Protein AF-A0A932MMU1-F1 (afdb_monomer)

Mean predicted aligned error: 8.59 Å

Organism: Tectimicrobiota bacterium (NCBI:txid2528274)

Foldseek 3Di:
DDLPQDQLPDPVPPPPPPDDDPDDPDFLVNVVVVVLVVLVVVLVVLLVLLVVLVCVLVVLVVLLVVLQVVLVVCVVVPHDPVSSVVSNVSSVVSVVVCVVCVSNPCNVLSVVLSVLSVVLSVVLVVQLVVLPVPDDPPDPVSVVSSVVSVVVSVVSVVVSSVVSVVSCVVRVVPNPNPDD

Solvent-accessible surface area (backbone atoms only — not comparable to full-atom values): 10192 Å² total; per-residue (Å²): 136,84,84,78,78,61,77,70,73,64,72,78,65,70,82,70,88,75,70,98,63,94,65,74,82,76,51,72,68,59,56,49,50,52,53,49,50,52,49,51,54,50,29,52,49,31,45,52,50,21,51,51,17,48,49,57,44,45,64,36,50,52,56,22,52,50,30,45,52,50,28,58,55,39,60,76,73,69,50,59,68,67,59,37,51,52,27,49,50,52,21,50,50,29,50,51,53,45,71,75,51,67,61,34,71,53,21,66,56,29,46,48,48,28,51,53,46,51,51,50,49,56,52,49,54,54,51,52,52,49,47,63,72,76,38,61,89,89,37,70,67,42,55,51,51,52,52,51,54,50,52,52,51,52,53,53,50,47,56,54,49,51,57,50,50,53,55,38,46,76,69,71,52,68,70,69,74,81,85,123

Nearest PDB structures (foldseek):
  1i4d-assembly1_B  TM=3.888E-01  e=3.048E-01  Homo sapiens
  6ixf-assembly1_A  TM=5.288E-01  e=9.096E+00  Homo sapiens
  7sqc-assembly1_1J  TM=2.5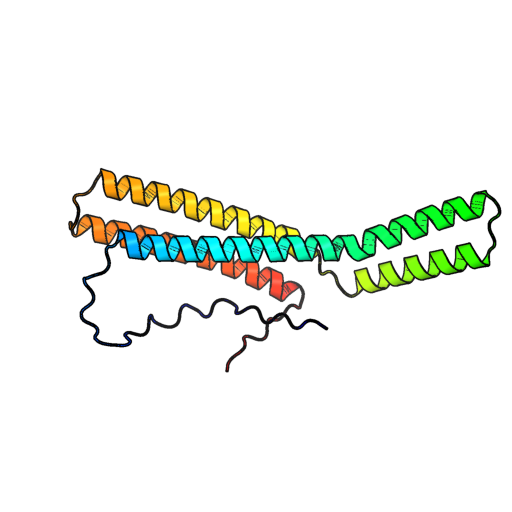40E-01  e=5.989E+00  Chlamydomonas reinhardtii

pLDDT: mean 82.46, std 16.67, range [35.56, 97.5]

Sequence (180 aa):
MFERRHPVLAPMGEFGGGGGGGGKPQSDEERIRKHLAHLSDWARRNNRDARWDFVRFWGFKLPAIASSAVSAASATVGASEQLVGVLALVAGICVAIDGLWPGGMLHNVHRRAVHDIRRLMSTAETEIDKISLQQREGSPERAAAFVEVLNKIDAERGRIGEYLANAEASLGITKESGGK

Structure (mmCIF, N/CA/C/O backbone):
data_AF-A0A932MMU1-F1
#
_entry.id   AF-A0A932MMU1-F1
#
loop_
_atom_site.group_PDB
_atom_site.id
_atom_site.type_symbol
_atom_site.label_atom_id
_atom_site.label_alt_id
_atom_site.label_comp_id
_atom_site.label_asym_id
_atom_site.label_entity_id
_atom_site.label_seq_id
_atom_site.pdbx_PDB_ins_code
_atom_site.Cartn_x
_atom_site.Cartn_y
_atom_site.Cartn_z
_atom_site.occupancy
_atom_site.B_iso_or_equiv
_atom_site.auth_seq_id
_atom_site.auth_comp_id
_atom_site.auth_asym_id
_atom_site.auth_atom_id
_atom_site.pdbx_PDB_model_num
ATOM 1 N N . MET A 1 1 ? 15.415 -15.700 -7.610 1.00 39.62 1 MET A N 1
ATOM 2 C CA . MET A 1 1 ? 13.991 -16.037 -7.410 1.00 39.62 1 MET A CA 1
ATOM 3 C C . MET A 1 1 ? 13.677 -15.795 -5.938 1.00 39.62 1 MET A C 1
ATOM 5 O O . MET A 1 1 ? 14.116 -16.567 -5.103 1.00 39.62 1 MET A O 1
ATOM 9 N N . PHE A 1 2 ? 13.093 -14.643 -5.596 1.00 39.19 2 PHE A N 1
ATOM 10 C CA . PHE A 1 2 ? 12.774 -14.293 -4.205 1.00 39.19 2 PHE A CA 1
ATOM 11 C C . PHE A 1 2 ? 11.297 -14.589 -3.964 1.00 39.19 2 PHE A C 1
ATOM 13 O O . PHE A 1 2 ? 10.437 -13.770 -4.285 1.00 39.19 2 PHE A O 1
ATOM 20 N N . GLU A 1 3 ? 11.016 -15.770 -3.430 1.00 38.16 3 GLU A N 1
ATOM 21 C CA . GLU A 1 3 ? 9.681 -16.189 -3.019 1.00 38.16 3 GLU A CA 1
ATOM 22 C C . GLU A 1 3 ? 9.310 -15.441 -1.730 1.00 38.16 3 GLU A C 1
ATOM 24 O O . GLU A 1 3 ? 9.563 -15.882 -0.609 1.00 38.16 3 GLU A O 1
ATOM 29 N N . ARG A 1 4 ? 8.794 -14.215 -1.878 1.00 47.28 4 ARG A N 1
ATOM 30 C CA . ARG A 1 4 ? 8.288 -13.445 -0.740 1.00 47.28 4 ARG A CA 1
ATOM 31 C C . ARG A 1 4 ? 6.949 -14.036 -0.313 1.00 47.28 4 ARG A C 1
ATOM 33 O O . ARG A 1 4 ? 5.899 -13.648 -0.817 1.00 47.28 4 ARG A O 1
ATOM 40 N N . ARG A 1 5 ? 6.996 -14.953 0.654 1.00 40.59 5 ARG A N 1
ATOM 41 C CA . ARG A 1 5 ? 5.830 -15.373 1.438 1.00 40.59 5 ARG A CA 1
ATOM 42 C C . ARG A 1 5 ? 5.356 -14.183 2.262 1.00 40.59 5 ARG A C 1
ATOM 44 O O . ARG A 1 5 ? 5.876 -13.903 3.339 1.00 40.59 5 ARG A O 1
ATOM 51 N N . HIS A 1 6 ? 4.401 -13.436 1.730 1.00 43.53 6 HIS A N 1
ATOM 52 C CA . HIS A 1 6 ? 3.624 -12.531 2.556 1.00 43.53 6 HIS A CA 1
ATOM 53 C C . HIS A 1 6 ? 2.497 -13.366 3.150 1.00 43.53 6 HIS A C 1
ATOM 55 O O . HIS A 1 6 ? 1.728 -13.931 2.370 1.00 43.53 6 HIS A O 1
ATOM 61 N N . PRO A 1 7 ? 2.353 -13.445 4.482 1.00 46.16 7 PRO A N 1
ATOM 62 C CA . PRO A 1 7 ? 1.091 -13.895 5.027 1.00 46.16 7 PRO A CA 1
ATOM 63 C C . PRO A 1 7 ? 0.047 -12.897 4.517 1.00 46.16 7 PRO A C 1
ATOM 65 O O . PRO A 1 7 ? 0.034 -11.733 4.928 1.00 46.16 7 PRO A O 1
ATOM 68 N N . VAL A 1 8 ? -0.800 -13.330 3.573 1.00 50.84 8 VAL A N 1
ATOM 69 C CA . VAL A 1 8 ? -2.182 -12.846 3.539 1.00 50.84 8 VAL A CA 1
ATOM 70 C C . VAL A 1 8 ? -2.602 -12.993 4.983 1.00 50.84 8 VAL A C 1
ATOM 72 O O . VAL A 1 8 ? -2.526 -14.109 5.493 1.00 50.84 8 VAL A O 1
ATOM 75 N N . LEU A 1 9 ? -2.804 -11.861 5.670 1.00 51.50 9 LEU A N 1
ATOM 76 C CA . LEU A 1 9 ? -3.090 -11.846 7.099 1.00 51.50 9 LEU A CA 1
ATOM 77 C C . LEU A 1 9 ? -4.134 -12.924 7.305 1.00 51.50 9 LEU A C 1
ATOM 79 O O . LEU A 1 9 ? -5.242 -12.765 6.791 1.00 51.50 9 LEU A O 1
ATOM 83 N N . ALA A 1 10 ? -3.731 -14.031 7.942 1.00 48.22 10 ALA A N 1
ATOM 84 C CA . ALA A 1 10 ? -4.656 -15.098 8.249 1.00 48.22 10 ALA A CA 1
ATOM 85 C C . ALA A 1 10 ? -5.875 -14.391 8.850 1.00 48.22 10 ALA A C 1
ATOM 87 O O . ALA A 1 10 ? -5.655 -13.466 9.655 1.00 48.22 10 ALA A O 1
ATOM 88 N N . PRO A 1 11 ? -7.108 -14.697 8.390 1.00 49.25 11 PRO A N 1
ATOM 89 C CA . PRO A 1 11 ? -8.305 -14.144 9.025 1.00 49.25 11 PRO A CA 1
ATOM 90 C C . PRO A 1 11 ? -8.049 -14.326 10.504 1.00 49.25 11 PRO A C 1
ATOM 92 O O . PRO A 1 11 ? -7.727 -15.461 10.837 1.00 49.25 11 PRO A O 1
ATOM 95 N N . MET A 1 12 ? -7.962 -13.231 11.286 1.00 48.16 12 MET A N 1
ATOM 96 C CA . MET A 1 12 ? -7.391 -13.270 12.639 1.00 48.16 12 MET A CA 1
ATOM 97 C C . MET A 1 12 ? -8.008 -14.472 13.324 1.00 48.16 12 MET A C 1
ATOM 99 O O . MET A 1 12 ? -9.187 -14.426 13.671 1.00 48.16 12 MET A O 1
ATOM 103 N N . GLY A 1 13 ? -7.240 -15.569 13.355 1.00 44.28 13 GLY A N 1
ATOM 104 C CA . GLY A 1 13 ? -7.744 -16.848 13.805 1.00 44.28 13 GLY A CA 1
ATOM 105 C C . GLY A 1 13 ? -8.176 -16.553 15.211 1.00 44.28 13 GLY A C 1
ATOM 106 O O . GLY A 1 13 ? -7.400 -15.891 15.913 1.00 44.28 13 GLY A O 1
ATOM 107 N N . GLU A 1 14 ? -9.437 -16.886 15.502 1.00 47.75 14 GLU A N 1
ATOM 108 C CA . GLU A 1 14 ? -10.116 -16.679 16.776 1.00 47.75 14 GLU A CA 1
ATOM 109 C C . GLU A 1 14 ? -9.094 -16.396 17.855 1.00 47.75 14 GLU A C 1
ATOM 111 O O . GLU A 1 14 ? -8.266 -17.270 18.110 1.00 47.75 14 GLU A O 1
ATOM 116 N N . PHE A 1 15 ? -9.095 -15.164 18.382 1.00 53.91 15 PHE A N 1
ATOM 117 C CA . PHE A 1 15 ? -8.243 -14.742 19.488 1.00 53.91 15 PHE A CA 1
ATOM 118 C C . PHE A 1 15 ? -8.223 -15.881 20.503 1.00 53.91 15 PHE A C 1
ATOM 120 O O . PHE A 1 15 ? -9.169 -16.052 21.271 1.00 53.91 15 PHE A O 1
ATOM 127 N N . GLY A 1 16 ? -7.191 -16.722 20.407 1.00 44.56 16 GLY A N 1
ATOM 128 C CA . GLY A 1 16 ? -7.156 -17.977 21.123 1.00 44.56 16 GLY A CA 1
ATOM 129 C C . GLY A 1 16 ? -7.164 -17.587 22.578 1.00 44.56 16 GLY A C 1
ATOM 130 O O . GLY A 1 16 ? -6.257 -16.874 23.013 1.00 44.56 16 GLY A O 1
ATOM 131 N N . GLY A 1 17 ? -8.216 -17.987 23.291 1.00 46.84 17 GLY A N 1
ATOM 132 C CA . GLY A 1 17 ? -8.376 -17.824 24.731 1.00 46.84 17 GLY A CA 1
ATOM 133 C C . GLY A 1 17 ? -7.332 -18.656 25.472 1.00 46.84 17 GLY A C 1
ATOM 134 O O . GLY A 1 17 ? -7.654 -19.598 26.186 1.00 46.84 17 GLY A O 1
ATOM 135 N N . GLY A 1 18 ? -6.060 -18.358 25.231 1.00 47.41 18 GLY A N 1
ATOM 136 C CA . GLY A 1 18 ? -4.906 -19.027 25.781 1.00 47.41 18 GLY A CA 1
ATOM 137 C C . GLY A 1 18 ? -4.530 -18.391 27.105 1.00 47.41 18 GLY A C 1
ATOM 138 O O . GLY A 1 18 ? -3.856 -17.367 27.134 1.00 47.41 18 GLY A O 1
ATOM 139 N N . GLY A 1 19 ? -4.930 -19.057 28.186 1.00 44.09 19 GLY A N 1
ATOM 140 C CA . GLY A 1 19 ? -4.183 -19.068 29.439 1.00 44.09 19 GLY A CA 1
ATOM 141 C C . GLY A 1 19 ? -4.478 -17.931 30.411 1.00 44.09 19 GLY A C 1
ATOM 142 O O . GLY A 1 19 ? -3.752 -16.948 30.459 1.00 44.09 19 GLY A O 1
ATOM 143 N N . GLY A 1 20 ? -5.513 -18.146 31.229 1.00 46.62 20 GLY A N 1
ATOM 144 C CA . GLY A 1 20 ? -5.582 -18.007 32.697 1.00 46.62 20 GLY A CA 1
ATOM 145 C C . GLY A 1 20 ? -4.447 -17.350 33.502 1.00 46.62 20 GLY A C 1
ATOM 146 O O . GLY A 1 20 ? -4.113 -17.849 34.571 1.00 46.62 20 GLY A O 1
ATOM 147 N N . GLY A 1 21 ? -3.859 -16.249 33.047 1.00 50.78 21 GLY A N 1
ATOM 148 C CA . GLY A 1 21 ? -3.076 -15.339 33.877 1.00 50.78 21 GLY A CA 1
ATOM 149 C C . GLY A 1 21 ? -3.990 -14.219 34.353 1.00 50.78 21 GLY A C 1
ATOM 150 O O . GLY A 1 21 ? -4.629 -13.581 33.522 1.00 50.78 21 GLY A O 1
ATOM 151 N N . GLY A 1 22 ? -4.068 -13.979 35.665 1.00 56.31 22 GLY A N 1
ATOM 152 C CA . GLY A 1 22 ? -4.848 -12.899 36.292 1.00 56.31 22 GLY A CA 1
ATOM 153 C C . GLY A 1 22 ? -4.344 -11.489 35.953 1.00 56.31 22 GLY A C 1
ATOM 154 O O . GLY A 1 22 ? -4.044 -10.699 36.845 1.00 56.31 22 GLY A O 1
ATOM 155 N N . GLY A 1 23 ? -4.206 -11.181 34.664 1.00 60.19 23 GLY A N 1
ATOM 156 C CA . GLY A 1 23 ? -3.973 -9.843 34.158 1.00 60.19 23 GLY A CA 1
ATOM 157 C C . GLY A 1 23 ? -5.218 -9.003 34.395 1.00 60.19 23 GLY A C 1
ATOM 158 O O . GLY A 1 23 ? -6.342 -9.456 34.176 1.00 60.19 23 GLY A O 1
ATOM 159 N N . LYS A 1 24 ? -5.016 -7.775 34.874 1.00 68.12 24 LYS A N 1
ATOM 160 C CA . LYS A 1 24 ? -6.094 -6.791 35.005 1.00 68.12 24 LYS A CA 1
ATOM 161 C C . LYS A 1 24 ? -6.837 -6.682 33.663 1.00 68.12 24 LYS A C 1
ATOM 163 O O . LYS A 1 24 ? -6.170 -6.750 32.628 1.00 68.12 24 LYS A O 1
ATOM 168 N N . PRO A 1 25 ? -8.175 -6.529 33.666 1.00 70.75 25 PRO A N 1
ATOM 169 C CA . PRO A 1 25 ? -8.936 -6.346 32.436 1.00 70.75 25 PRO A CA 1
ATOM 170 C C . PRO A 1 25 ? -8.295 -5.226 31.616 1.00 70.75 25 PRO A C 1
ATOM 172 O O . PRO A 1 25 ? -8.089 -4.119 32.116 1.00 70.75 25 PRO A O 1
ATOM 175 N N . GLN A 1 26 ? -7.901 -5.560 30.389 1.00 78.62 26 GLN A N 1
ATOM 176 C CA . GLN A 1 26 ? -7.264 -4.627 29.471 1.00 78.62 26 GLN A CA 1
ATOM 177 C C . GLN A 1 26 ? -8.266 -3.510 29.150 1.00 78.62 26 GLN A C 1
ATOM 179 O O . GLN A 1 26 ? -9.419 -3.812 28.837 1.00 78.62 26 GLN A O 1
ATOM 184 N N . SER A 1 27 ? -7.863 -2.240 29.253 1.00 85.31 27 SER A N 1
ATOM 185 C CA . SER 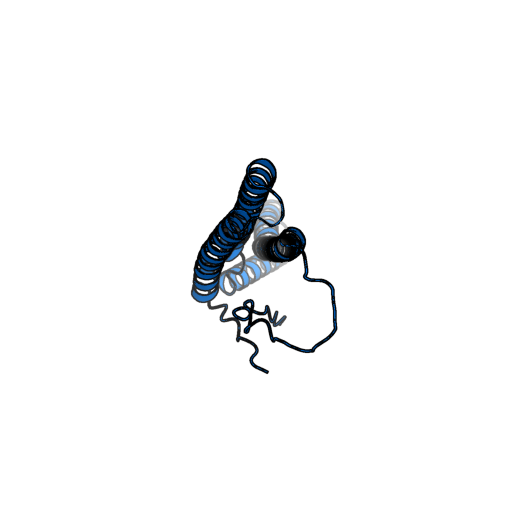A 1 27 ? -8.785 -1.130 28.988 1.00 85.31 27 SER A CA 1
ATOM 186 C C . SER A 1 27 ? -9.206 -1.110 27.515 1.00 85.31 27 SER A C 1
ATOM 188 O O . SER A 1 27 ? -8.445 -1.522 26.631 1.00 85.31 27 SER A O 1
ATOM 190 N N . ASP A 1 28 ? -10.414 -0.616 27.230 1.00 85.62 28 ASP A N 1
ATOM 191 C CA . ASP A 1 28 ? -10.928 -0.511 25.855 1.00 85.62 28 ASP A CA 1
ATOM 192 C C . ASP A 1 28 ? -9.976 0.290 24.955 1.00 85.62 28 ASP A C 1
ATOM 194 O O . ASP A 1 28 ? -9.705 -0.089 23.814 1.00 85.62 28 ASP A O 1
ATOM 198 N N . GLU A 1 29 ? -9.375 1.344 25.507 1.00 83.88 29 GLU A N 1
ATOM 199 C CA . GLU A 1 29 ? -8.372 2.154 24.820 1.00 83.88 29 GLU A CA 1
ATOM 200 C C . GLU A 1 29 ? -7.137 1.344 24.422 1.00 83.88 29 GLU A C 1
ATOM 202 O O . GLU A 1 29 ? -6.616 1.505 23.319 1.00 83.88 29 GLU A O 1
ATOM 207 N N . GLU A 1 30 ? -6.658 0.455 25.291 1.00 88.81 30 GLU A N 1
ATOM 208 C CA . GLU A 1 30 ? -5.477 -0.352 25.008 1.00 88.81 30 GLU A CA 1
ATOM 209 C C . GLU A 1 30 ? -5.757 -1.391 23.912 1.00 88.81 30 GLU A C 1
ATOM 211 O O . GLU A 1 30 ? -4.939 -1.572 23.001 1.00 88.81 30 GLU A O 1
ATOM 216 N N . ARG A 1 31 ? -6.949 -2.003 23.928 1.00 86.81 31 ARG A N 1
ATOM 217 C CA . ARG A 1 31 ? -7.397 -2.894 22.848 1.00 86.81 31 ARG A CA 1
ATOM 218 C C . ARG A 1 31 ? -7.400 -2.153 21.516 1.00 86.81 31 ARG A C 1
ATOM 220 O O . ARG A 1 31 ? -6.821 -2.633 20.543 1.00 86.81 31 ARG A O 1
ATOM 227 N N . ILE A 1 32 ? -7.970 -0.955 21.469 1.00 87.69 32 ILE A N 1
ATOM 228 C CA . ILE A 1 32 ? -8.053 -0.180 20.230 1.00 87.69 32 ILE A CA 1
ATOM 229 C C . ILE A 1 32 ? -6.677 0.296 19.758 1.00 87.69 32 ILE A C 1
ATOM 231 O O . ILE A 1 32 ? -6.361 0.174 18.573 1.00 87.69 32 ILE A O 1
ATOM 235 N N . ARG A 1 33 ? -5.805 0.745 20.669 1.00 90.19 33 ARG A N 1
ATOM 236 C CA . ARG A 1 33 ? -4.410 1.083 20.336 1.00 90.19 33 ARG A CA 1
ATOM 237 C C . ARG A 1 33 ? -3.688 -0.088 19.679 1.00 90.19 33 ARG A C 1
ATOM 239 O O . ARG A 1 33 ? -2.950 0.119 18.718 1.00 90.19 33 ARG A O 1
ATOM 246 N N . LYS A 1 34 ? -3.934 -1.322 20.131 1.00 91.12 34 LYS A N 1
ATOM 247 C CA . LYS A 1 34 ? -3.386 -2.529 19.495 1.00 91.12 34 LYS A CA 1
ATOM 248 C C . LYS A 1 34 ? -3.907 -2.714 18.063 1.00 91.12 34 LYS A C 1
ATOM 250 O O . LYS A 1 34 ? -3.118 -3.034 17.172 1.00 91.12 34 LYS A O 1
ATOM 255 N N . HIS A 1 35 ? -5.196 -2.473 17.814 1.00 89.06 35 HIS A N 1
ATOM 256 C CA . HIS A 1 35 ? -5.768 -2.514 16.460 1.00 89.06 35 HIS A CA 1
ATOM 257 C C . HIS A 1 35 ? -5.172 -1.427 15.548 1.00 89.06 35 HIS A C 1
ATOM 259 O O . HIS A 1 35 ? -4.763 -1.726 14.423 1.00 89.06 35 HIS A O 1
ATOM 265 N N . LEU A 1 36 ? -5.043 -0.192 16.041 1.00 91.00 36 LEU A N 1
ATOM 266 C CA . LEU A 1 36 ? -4.421 0.912 15.301 1.00 91.00 36 LEU A CA 1
ATOM 267 C C . LEU A 1 36 ? -2.939 0.645 15.003 1.00 91.00 36 LEU A C 1
ATOM 269 O O . LEU A 1 36 ? -2.479 0.891 13.887 1.00 91.00 36 LEU A O 1
ATOM 273 N N . ALA A 1 37 ? -2.196 0.076 15.957 1.00 93.31 37 ALA A N 1
ATOM 274 C CA . ALA A 1 37 ? -0.810 -0.337 15.746 1.00 93.31 37 ALA A CA 1
ATOM 275 C C . ALA A 1 37 ? -0.704 -1.382 14.626 1.00 93.31 37 ALA A C 1
ATOM 277 O O . ALA A 1 37 ? 0.126 -1.255 13.724 1.00 93.31 37 ALA A O 1
ATOM 278 N N . HIS A 1 38 ? -1.605 -2.367 14.618 1.00 91.38 38 HIS A N 1
ATOM 279 C CA . HIS A 1 38 ? -1.646 -3.376 13.567 1.00 91.38 38 HIS A CA 1
ATOM 280 C C . HIS A 1 38 ? -1.968 -2.781 12.180 1.00 91.38 38 HIS A C 1
ATOM 282 O O . HIS A 1 38 ? -1.348 -3.167 11.183 1.00 91.38 38 HIS A O 1
ATOM 288 N N . LEU A 1 39 ? -2.891 -1.814 12.095 1.00 90.88 39 LEU A N 1
ATOM 289 C CA . LEU A 1 39 ? -3.166 -1.071 10.857 1.00 90.88 39 LEU A CA 1
ATOM 290 C C . LEU A 1 39 ? -1.949 -0.263 10.392 1.00 90.88 39 LEU A C 1
ATOM 292 O O . LEU A 1 39 ? -1.616 -0.288 9.207 1.00 90.88 39 LEU A O 1
ATOM 296 N N . SER A 1 40 ? -1.247 0.395 11.315 1.00 93.25 40 SER A N 1
ATOM 297 C CA . SER A 1 40 ? -0.017 1.140 11.027 1.00 93.25 40 SER A CA 1
ATOM 298 C C . SER A 1 40 ? 1.058 0.236 10.423 1.00 93.25 40 SER A C 1
ATOM 300 O O . SER A 1 40 ? 1.652 0.560 9.389 1.00 93.25 40 SER A O 1
ATOM 302 N N . ASP A 1 41 ? 1.261 -0.948 11.001 1.00 94.81 41 ASP A N 1
ATOM 303 C CA . ASP A 1 41 ? 2.201 -1.934 10.471 1.00 94.81 41 ASP A CA 1
ATOM 304 C C . ASP A 1 41 ? 1.774 -2.454 9.099 1.00 94.81 41 ASP A C 1
ATOM 306 O O . ASP A 1 41 ? 2.609 -2.625 8.204 1.00 94.81 41 ASP A O 1
ATOM 310 N N . TRP A 1 42 ? 0.475 -2.659 8.884 1.00 91.19 42 TRP A 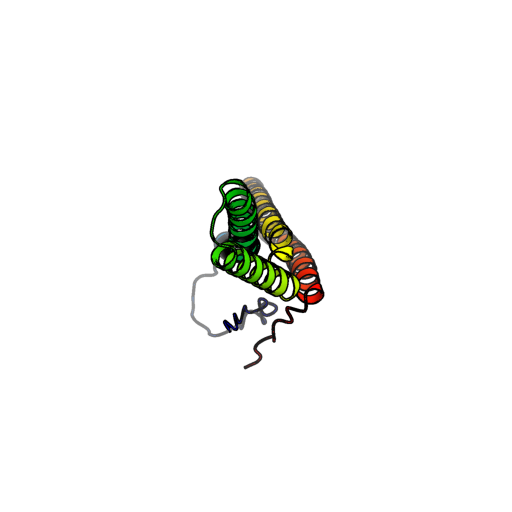N 1
ATOM 311 C CA . TRP A 1 42 ? -0.044 -3.039 7.575 1.00 91.19 42 TRP A CA 1
ATOM 312 C C . TRP A 1 42 ? 0.163 -1.942 6.523 1.00 91.19 42 TRP A C 1
ATOM 314 O O . TRP A 1 42 ? 0.615 -2.243 5.415 1.00 91.19 42 TRP A O 1
ATOM 324 N N . ALA A 1 43 ? -0.052 -0.671 6.868 1.00 91.94 43 ALA A N 1
ATOM 325 C CA . ALA A 1 43 ? 0.254 0.460 5.996 1.00 91.94 43 ALA A CA 1
ATOM 326 C C . ALA A 1 43 ? 1.755 0.549 5.684 1.00 91.94 43 ALA A C 1
ATOM 328 O O . ALA A 1 43 ? 2.141 0.745 4.532 1.00 91.94 43 ALA A O 1
ATOM 329 N N . ARG A 1 44 ? 2.630 0.365 6.683 1.00 94.19 44 ARG A N 1
ATOM 330 C CA . ARG A 1 44 ? 4.091 0.354 6.486 1.00 94.19 44 ARG A CA 1
ATOM 331 C C . ARG A 1 44 ? 4.524 -0.747 5.523 1.00 94.19 44 ARG A C 1
ATOM 333 O O . ARG A 1 44 ? 5.357 -0.489 4.653 1.00 94.19 44 ARG A O 1
ATOM 340 N N . ARG A 1 45 ? 3.946 -1.947 5.647 1.00 89.62 45 ARG A N 1
ATOM 341 C CA . ARG A 1 45 ? 4.200 -3.070 4.730 1.00 89.62 45 ARG A CA 1
ATOM 342 C C . ARG A 1 45 ? 3.771 -2.736 3.301 1.00 89.62 45 ARG A C 1
ATOM 344 O O . ARG A 1 45 ? 4.621 -2.779 2.421 1.00 89.62 45 ARG A O 1
ATOM 351 N N . ASN A 1 46 ? 2.532 -2.283 3.095 1.00 89.56 46 ASN A 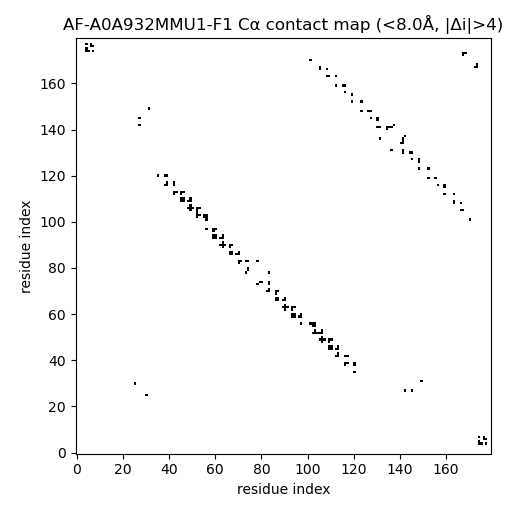N 1
ATOM 352 C CA . ASN A 1 46 ? 2.054 -1.881 1.764 1.00 89.56 46 ASN A CA 1
ATOM 353 C C . ASN A 1 46 ? 2.895 -0.748 1.158 1.00 89.56 46 ASN A C 1
ATOM 355 O O . ASN A 1 46 ? 3.186 -0.759 -0.030 1.00 89.56 46 ASN A O 1
ATOM 359 N N . ASN A 1 47 ? 3.349 0.218 1.961 1.00 92.75 47 ASN A N 1
ATOM 360 C CA . ASN A 1 47 ? 4.213 1.294 1.471 1.00 92.75 47 ASN A CA 1
ATOM 361 C C . ASN A 1 47 ? 5.591 0.777 1.033 1.00 92.75 47 ASN A C 1
ATOM 363 O O . ASN A 1 47 ? 6.161 1.250 0.050 1.00 92.75 47 ASN A O 1
ATOM 367 N N . ARG A 1 48 ? 6.143 -0.194 1.766 1.00 93.31 48 ARG A N 1
ATOM 368 C CA . ARG A 1 48 ? 7.385 -0.863 1.376 1.00 93.31 48 ARG A CA 1
ATOM 369 C 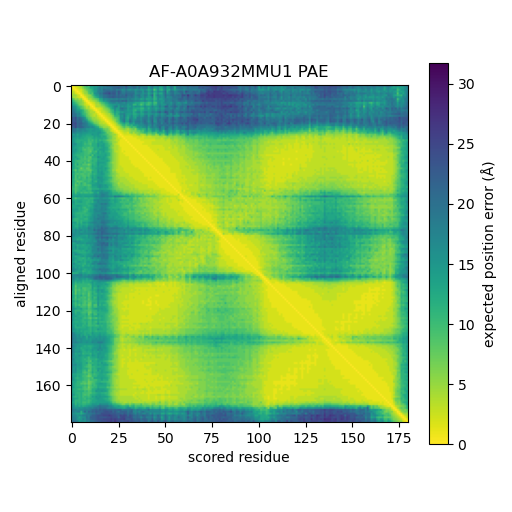C . ARG A 1 48 ? 7.196 -1.633 0.072 1.00 93.31 48 ARG A C 1
ATOM 371 O O . ARG A 1 48 ? 8.059 -1.535 -0.794 1.00 93.31 48 ARG A O 1
ATOM 378 N N . ASP A 1 49 ? 6.091 -2.351 -0.073 1.00 88.31 49 ASP A N 1
ATOM 379 C CA . ASP A 1 49 ? 5.789 -3.128 -1.278 1.00 88.31 49 ASP A CA 1
ATOM 380 C C . ASP A 1 49 ? 5.580 -2.195 -2.484 1.00 88.31 49 ASP A C 1
ATOM 382 O O . ASP A 1 49 ? 6.270 -2.346 -3.490 1.00 88.31 49 ASP A O 1
ATOM 386 N N . ALA A 1 50 ? 4.835 -1.095 -2.315 1.00 89.56 50 ALA A N 1
ATOM 387 C CA . ALA A 1 50 ? 4.703 -0.043 -3.324 1.00 89.56 50 ALA A CA 1
ATOM 388 C C . ALA A 1 50 ? 6.061 0.530 -3.769 1.00 89.56 50 ALA A C 1
ATOM 390 O O . ALA A 1 50 ? 6.280 0.766 -4.959 1.00 89.56 50 ALA A O 1
ATOM 391 N N . ARG A 1 51 ? 6.995 0.767 -2.835 1.00 91.25 51 ARG A N 1
ATOM 392 C CA . ARG A 1 51 ? 8.357 1.225 -3.164 1.00 91.25 51 ARG A CA 1
ATOM 393 C C . ARG A 1 51 ? 9.127 0.184 -3.969 1.00 91.25 51 ARG A C 1
ATOM 395 O O . ARG A 1 51 ? 9.800 0.548 -4.928 1.00 91.25 51 ARG A O 1
ATOM 402 N N . TRP A 1 52 ? 9.035 -1.089 -3.596 1.00 89.56 52 TRP A N 1
ATOM 403 C CA . TRP A 1 52 ? 9.689 -2.162 -4.342 1.00 89.56 52 TRP A CA 1
ATOM 404 C C . TRP A 1 52 ? 9.129 -2.310 -5.749 1.00 89.56 52 TRP A C 1
ATOM 406 O O . TRP A 1 52 ? 9.906 -2.504 -6.679 1.00 89.56 52 TRP A O 1
ATOM 416 N N . ASP A 1 53 ? 7.820 -2.172 -5.918 1.00 86.12 53 ASP A N 1
ATOM 417 C CA . ASP A 1 53 ? 7.182 -2.266 -7.228 1.00 86.12 53 ASP A CA 1
ATOM 418 C C . ASP A 1 53 ? 7.536 -1.068 -8.110 1.00 86.12 53 ASP A C 1
ATOM 420 O O . ASP A 1 53 ? 7.800 -1.237 -9.298 1.00 86.12 53 ASP A O 1
ATOM 424 N N . PHE A 1 54 ? 7.687 0.124 -7.522 1.00 87.94 54 PHE A N 1
ATOM 425 C CA . PHE A 1 54 ? 8.235 1.286 -8.224 1.00 87.94 54 PHE A CA 1
ATOM 426 C C . PHE A 1 54 ? 9.674 1.050 -8.696 1.00 87.94 54 PHE A C 1
ATOM 428 O O . PHE A 1 54 ? 10.006 1.316 -9.850 1.00 87.94 54 PHE A O 1
ATOM 435 N N . VAL A 1 55 ? 10.533 0.530 -7.814 1.00 88.75 55 VAL A N 1
ATOM 436 C CA . VAL A 1 55 ? 11.930 0.223 -8.156 1.00 88.75 55 VAL A CA 1
ATOM 437 C C . VAL A 1 55 ? 12.001 -0.848 -9.241 1.00 88.75 55 VAL A C 1
ATOM 439 O O . VAL A 1 55 ? 12.782 -0.707 -10.173 1.00 88.75 55 VAL A O 1
ATOM 442 N N . ARG A 1 56 ? 11.172 -1.893 -9.169 1.00 84.12 56 ARG A N 1
ATOM 443 C CA . ARG A 1 56 ? 11.100 -2.941 -10.199 1.00 84.12 56 ARG A CA 1
ATOM 444 C C . ARG A 1 56 ? 10.637 -2.392 -11.541 1.00 84.12 56 ARG A C 1
ATOM 446 O O . ARG A 1 56 ? 11.252 -2.701 -12.554 1.00 84.12 56 ARG A O 1
ATOM 453 N N . PHE A 1 57 ? 9.606 -1.549 -11.531 1.00 81.56 57 PHE A N 1
ATOM 454 C CA . PHE A 1 57 ? 9.086 -0.900 -12.731 1.00 81.56 57 PHE A CA 1
ATOM 455 C C . PHE A 1 57 ? 10.152 -0.060 -13.439 1.00 81.56 57 PHE A C 1
ATOM 457 O O . PHE A 1 57 ? 10.307 -0.133 -14.654 1.00 81.56 57 PHE A O 1
ATOM 464 N N . TRP A 1 58 ? 10.914 0.733 -12.684 1.00 86.75 58 TRP A N 1
ATOM 465 C CA . TRP A 1 58 ? 11.931 1.612 -13.265 1.00 86.75 58 TRP A CA 1
ATOM 466 C C . TRP A 1 58 ? 13.280 0.940 -13.503 1.00 86.75 58 TRP A C 1
ATOM 468 O O . TRP A 1 58 ? 14.029 1.389 -14.371 1.00 86.75 58 TRP A O 1
ATOM 478 N N . GLY A 1 59 ? 13.578 -0.140 -12.780 1.00 87.62 59 GLY A N 1
ATOM 479 C CA . GLY A 1 59 ? 14.860 -0.837 -12.829 1.00 87.62 59 GLY A CA 1
ATOM 480 C C . GLY A 1 59 ? 15.227 -1.344 -14.221 1.00 87.62 59 GLY A C 1
ATOM 481 O O . GLY A 1 59 ? 16.401 -1.316 -14.570 1.00 87.62 59 GLY A O 1
ATOM 482 N N . PHE A 1 60 ? 14.242 -1.732 -15.037 1.00 81.00 60 PHE A N 1
ATOM 483 C CA . PHE A 1 60 ? 14.472 -2.160 -16.423 1.00 81.00 60 PHE A CA 1
ATOM 484 C C . PHE A 1 60 ? 14.196 -1.062 -17.453 1.00 81.00 60 PHE A C 1
ATOM 486 O O . PHE A 1 60 ? 14.887 -0.986 -18.470 1.00 81.00 60 PHE A O 1
ATOM 493 N N . LYS A 1 61 ? 13.252 -0.156 -17.176 1.00 84.75 61 LYS A N 1
ATOM 494 C CA . LYS A 1 61 ? 12.901 0.930 -18.102 1.00 84.75 61 LYS A CA 1
ATOM 495 C C . LYS A 1 61 ? 14.005 1.975 -18.233 1.00 84.75 61 LYS A C 1
ATOM 497 O O . LYS A 1 61 ? 14.300 2.382 -19.351 1.00 84.75 61 LYS A O 1
ATOM 502 N N . LEU A 1 62 ? 14.636 2.397 -17.131 1.00 90.69 62 LEU A N 1
ATOM 503 C CA . LEU A 1 62 ? 15.691 3.418 -17.199 1.00 90.69 62 LEU A CA 1
ATOM 504 C C . LEU A 1 62 ? 16.909 2.939 -18.003 1.00 90.69 62 LEU A C 1
ATOM 506 O O . LEU A 1 62 ? 17.312 3.669 -18.909 1.00 90.69 62 LEU A O 1
ATOM 510 N N . PRO A 1 63 ? 17.465 1.730 -17.772 1.00 84.81 63 PRO A N 1
ATOM 511 C CA . PRO A 1 63 ? 18.551 1.222 -18.606 1.00 84.81 63 PRO A CA 1
ATOM 512 C C . PRO A 1 63 ? 18.145 1.020 -20.066 1.00 84.81 63 PRO A C 1
ATOM 514 O O . PRO A 1 63 ? 18.944 1.326 -20.947 1.00 84.81 63 PRO A O 1
ATOM 517 N N . ALA A 1 64 ? 16.919 0.563 -20.349 1.00 86.69 64 ALA A N 1
ATOM 518 C CA . ALA A 1 64 ? 16.432 0.409 -21.722 1.00 86.69 64 ALA A CA 1
ATOM 519 C C . ALA A 1 64 ? 16.359 1.754 -22.464 1.00 86.69 64 ALA A C 1
ATOM 521 O O . ALA A 1 64 ? 16.845 1.874 -23.587 1.00 86.69 64 ALA A O 1
ATOM 522 N N . ILE A 1 65 ? 15.802 2.787 -21.823 1.00 88.00 65 ILE A N 1
ATOM 523 C CA . ILE A 1 65 ? 15.712 4.139 -22.394 1.00 88.00 65 ILE A CA 1
ATOM 524 C C . ILE A 1 65 ? 17.112 4.732 -22.568 1.00 88.00 65 ILE A C 1
ATOM 526 O O . ILE A 1 65 ? 17.425 5.264 -23.631 1.00 88.00 65 ILE A O 1
ATOM 530 N N . ALA A 1 66 ? 17.970 4.607 -21.552 1.00 90.69 66 ALA A N 1
ATOM 531 C CA . ALA A 1 66 ? 19.330 5.128 -21.595 1.00 90.69 66 ALA A CA 1
ATOM 532 C C . ALA A 1 66 ? 20.162 4.450 -22.693 1.00 90.69 66 ALA A C 1
ATOM 534 O O . ALA A 1 66 ? 20.769 5.141 -23.504 1.00 90.69 66 ALA A O 1
ATOM 535 N N . SER A 1 67 ? 20.152 3.117 -22.772 1.00 86.12 67 SER A N 1
ATOM 536 C CA . SER A 1 67 ? 20.873 2.371 -23.816 1.00 86.12 67 SER A CA 1
ATOM 537 C C . SER A 1 67 ? 20.351 2.691 -25.215 1.00 86.12 67 SER A C 1
ATOM 539 O O . SER A 1 67 ? 21.157 2.896 -26.117 1.00 86.12 67 SER A O 1
ATOM 541 N N . SER A 1 68 ? 19.035 2.837 -25.387 1.00 83.88 68 SER A N 1
ATOM 542 C CA . SER A 1 68 ? 18.440 3.241 -26.669 1.00 83.88 68 SER A CA 1
ATOM 543 C C . SER A 1 68 ? 18.876 4.650 -27.083 1.00 83.88 68 SER A C 1
ATOM 545 O O . SER A 1 68 ? 19.290 4.861 -28.222 1.00 83.88 68 SER A O 1
ATOM 547 N N . ALA A 1 69 ? 18.839 5.612 -26.156 1.00 88.88 69 ALA A N 1
ATOM 548 C CA . ALA A 1 69 ? 19.256 6.988 -26.414 1.00 88.88 69 ALA A CA 1
ATOM 549 C C . ALA A 1 69 ? 20.759 7.087 -26.719 1.00 88.88 69 ALA A C 1
ATOM 551 O O . ALA A 1 69 ? 21.151 7.761 -27.671 1.00 88.88 69 ALA A O 1
ATOM 552 N N . VAL A 1 70 ? 21.596 6.378 -25.951 1.00 89.62 70 VAL A N 1
ATOM 553 C CA . VAL A 1 70 ? 23.047 6.319 -26.182 1.00 89.62 70 VAL A CA 1
ATOM 554 C C . VAL A 1 70 ? 23.343 5.653 -27.521 1.00 89.62 70 VAL A C 1
ATOM 556 O O . VAL A 1 70 ? 24.128 6.192 -28.287 1.00 89.62 70 VAL A O 1
ATOM 559 N N . SER A 1 71 ? 22.674 4.548 -27.856 1.00 85.31 71 SER A N 1
ATOM 560 C CA . SER A 1 71 ? 22.840 3.867 -29.145 1.00 85.31 71 SER A CA 1
ATOM 561 C C . SER A 1 71 ? 22.520 4.788 -30.324 1.00 85.31 71 SER A C 1
ATOM 563 O O . SER A 1 71 ? 23.282 4.844 -31.289 1.00 85.31 71 SER A O 1
ATOM 565 N N . ALA A 1 72 ? 21.419 5.540 -30.239 1.00 86.62 72 ALA A N 1
ATOM 566 C CA . ALA A 1 72 ? 21.032 6.499 -31.269 1.00 86.62 72 ALA A CA 1
ATOM 567 C C . ALA A 1 72 ? 22.052 7.643 -31.401 1.00 86.62 72 ALA A C 1
ATOM 569 O O . ALA A 1 72 ? 22.429 8.003 -32.513 1.00 86.62 72 ALA A O 1
ATOM 570 N N . ALA A 1 73 ? 22.543 8.179 -30.280 1.00 88.69 73 ALA A N 1
ATOM 571 C CA . ALA A 1 73 ? 23.563 9.227 -30.278 1.00 88.69 73 ALA A CA 1
ATOM 572 C C . ALA A 1 73 ? 24.928 8.726 -30.784 1.00 88.69 73 ALA A C 1
ATOM 574 O O . ALA A 1 73 ? 25.626 9.434 -31.500 1.00 88.69 73 ALA A O 1
ATOM 575 N N . SER A 1 74 ? 25.317 7.496 -30.450 1.00 86.88 74 SER A N 1
ATOM 576 C CA . SER A 1 74 ? 26.567 6.891 -30.913 1.00 86.88 74 SER A CA 1
ATOM 577 C C . SER A 1 74 ? 26.575 6.666 -32.428 1.00 86.88 74 SER A C 1
ATOM 579 O O . SER A 1 74 ? 27.613 6.844 -33.065 1.00 86.88 74 SER A O 1
ATOM 581 N N . ALA A 1 75 ? 25.422 6.346 -33.021 1.00 84.94 75 ALA A N 1
ATOM 582 C CA . ALA A 1 75 ? 25.298 6.178 -34.466 1.00 84.94 75 ALA A CA 1
ATOM 583 C C . ALA A 1 75 ? 25.550 7.484 -35.247 1.00 84.94 75 ALA A C 1
ATOM 585 O O . ALA A 1 75 ? 26.107 7.440 -36.341 1.00 84.94 75 ALA A O 1
ATOM 586 N N . THR A 1 76 ? 25.199 8.653 -34.695 1.00 89.44 76 THR A N 1
ATOM 587 C CA . THR A 1 76 ? 25.379 9.942 -35.393 1.00 89.44 76 THR A CA 1
ATOM 588 C C . THR A 1 76 ? 26.818 10.453 -35.372 1.00 89.44 76 THR A C 1
ATOM 590 O O . THR A 1 76 ? 27.199 11.225 -36.248 1.00 89.44 76 THR A O 1
ATOM 593 N N . VAL A 1 77 ? 27.633 10.009 -34.410 1.00 90.88 77 VAL A N 1
ATOM 594 C CA . VAL A 1 77 ? 29.044 10.415 -34.264 1.00 90.88 77 VAL A CA 1
ATOM 595 C C . VAL A 1 77 ? 30.032 9.413 -34.872 1.00 90.88 77 VAL A C 1
ATOM 597 O O . VAL A 1 77 ? 31.238 9.547 -34.677 1.00 90.88 77 VAL A O 1
ATOM 600 N N . GLY A 1 78 ? 29.541 8.407 -35.606 1.00 88.06 78 GLY A N 1
ATOM 601 C CA . GLY A 1 78 ? 30.380 7.402 -36.266 1.00 88.06 78 GLY A CA 1
ATOM 602 C C . GLY A 1 78 ? 31.024 6.397 -35.307 1.00 88.06 78 GLY A C 1
ATOM 603 O O . GLY A 1 78 ? 32.114 5.898 -35.584 1.00 88.06 78 GLY A O 1
ATOM 604 N N . ALA A 1 79 ? 30.387 6.111 -34.165 1.00 88.44 79 ALA A N 1
ATOM 605 C CA . ALA A 1 79 ? 30.847 5.047 -33.275 1.00 88.44 79 ALA A CA 1
ATOM 606 C C . ALA A 1 79 ? 30.819 3.678 -33.979 1.00 88.44 79 ALA A C 1
ATOM 608 O O . ALA A 1 79 ? 30.081 3.472 -34.943 1.00 88.44 79 ALA A O 1
ATOM 609 N N . SER A 1 80 ? 31.608 2.722 -33.479 1.00 89.12 80 SER A N 1
ATOM 610 C CA . SER A 1 80 ? 31.686 1.388 -34.077 1.00 89.12 80 SER A CA 1
ATOM 611 C C 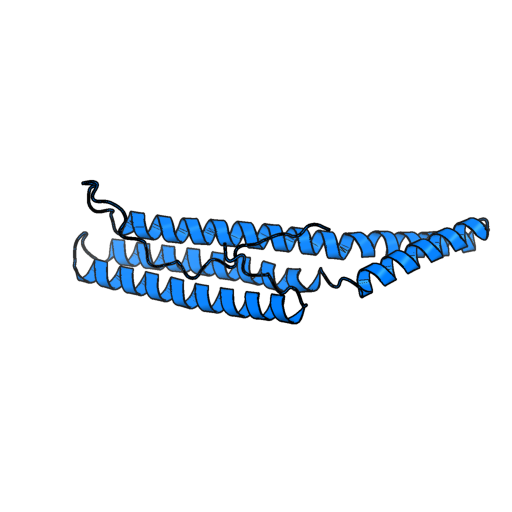. SER A 1 80 ? 30.321 0.690 -34.090 1.00 89.12 80 SER A C 1
ATOM 613 O O . SER A 1 80 ? 29.602 0.669 -33.088 1.00 89.12 80 SER A O 1
ATOM 615 N N . GLU A 1 81 ? 29.984 0.054 -35.215 1.00 89.62 81 GLU A N 1
ATOM 616 C CA . GLU A 1 81 ? 28.728 -0.697 -35.386 1.00 89.62 81 GLU A CA 1
ATOM 617 C C . GLU A 1 81 ? 28.544 -1.772 -34.302 1.00 89.62 81 GLU A C 1
ATOM 619 O O . GLU A 1 81 ? 27.430 -2.045 -33.858 1.00 89.62 81 GLU A O 1
ATOM 624 N N . GLN A 1 82 ? 29.656 -2.327 -33.810 1.00 91.31 82 GLN A N 1
ATOM 625 C CA . GLN A 1 82 ? 29.680 -3.281 -32.703 1.00 91.31 82 GLN A CA 1
ATOM 626 C C . GLN A 1 82 ? 29.115 -2.685 -31.403 1.00 91.31 82 GLN A C 1
ATOM 628 O O . GLN A 1 82 ? 28.333 -3.348 -30.724 1.00 91.31 82 GLN A O 1
ATOM 633 N N . LEU A 1 83 ? 29.468 -1.440 -31.057 1.00 85.00 83 LEU A N 1
ATOM 634 C CA . LEU A 1 83 ? 28.971 -0.779 -29.846 1.00 85.00 83 LEU A CA 1
ATOM 635 C C . LEU A 1 83 ? 27.462 -0.523 -29.937 1.00 85.00 83 LEU A C 1
ATOM 637 O O . LEU A 1 83 ? 26.727 -0.807 -28.991 1.00 85.00 83 LEU A O 1
ATOM 641 N N . VAL A 1 84 ? 27.001 -0.034 -31.091 1.00 86.12 84 VAL A N 1
ATOM 642 C CA . VAL A 1 84 ? 25.578 0.211 -31.372 1.00 86.12 84 VAL A CA 1
ATOM 643 C C . VAL A 1 84 ? 24.783 -1.097 -31.276 1.00 86.12 84 VAL A C 1
ATOM 645 O O . VAL A 1 84 ? 23.751 -1.146 -30.609 1.00 86.12 84 VAL A O 1
ATOM 648 N N . GLY A 1 85 ? 25.298 -2.187 -31.856 1.00 87.88 85 GLY A N 1
ATOM 649 C CA . GLY A 1 85 ? 24.669 -3.508 -31.788 1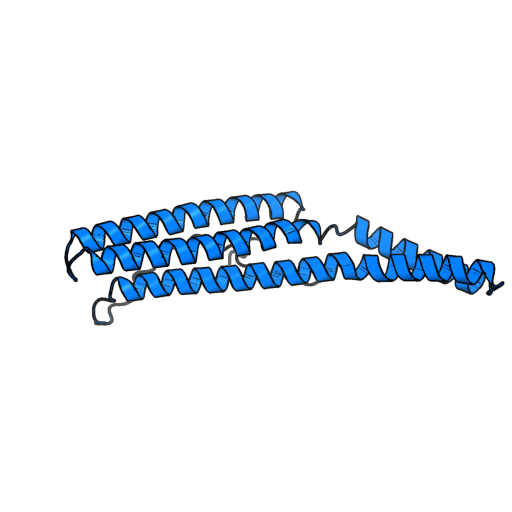.00 87.88 85 GLY A CA 1
ATOM 650 C C . GLY A 1 85 ? 24.537 -4.050 -30.361 1.00 87.88 85 GLY A C 1
ATOM 651 O O . GLY A 1 85 ? 23.474 -4.550 -29.989 1.00 87.88 85 GLY A O 1
ATOM 652 N N . VAL A 1 86 ? 25.577 -3.908 -29.530 1.00 90.56 86 VAL A N 1
ATOM 653 C CA . VAL A 1 86 ? 25.533 -4.339 -28.120 1.00 90.56 86 VAL A CA 1
ATOM 654 C C . VAL A 1 86 ? 24.505 -3.533 -27.327 1.00 90.56 86 VAL A C 1
ATOM 656 O O . VAL A 1 86 ? 23.719 -4.117 -26.580 1.00 90.56 86 VAL A O 1
ATOM 659 N N . LEU A 1 87 ? 24.461 -2.209 -27.500 1.00 85.38 87 LEU A N 1
ATOM 660 C CA . LEU A 1 87 ? 23.491 -1.360 -26.803 1.00 85.38 87 LEU A CA 1
ATOM 661 C C . LEU A 1 87 ? 22.048 -1.669 -27.220 1.00 85.38 87 LEU A C 1
ATOM 663 O O . LEU A 1 87 ? 21.175 -1.758 -26.356 1.00 85.38 87 LEU A O 1
ATOM 667 N N . ALA A 1 88 ? 21.807 -1.899 -28.513 1.00 84.25 88 ALA A N 1
ATOM 668 C CA . ALA A 1 88 ? 20.500 -2.304 -29.022 1.00 84.25 88 ALA A CA 1
ATOM 669 C C . ALA A 1 88 ? 20.058 -3.669 -28.463 1.00 84.25 88 ALA A C 1
ATOM 671 O O . ALA A 1 88 ? 18.902 -3.832 -28.069 1.00 84.25 88 ALA A O 1
ATOM 672 N N . LEU A 1 89 ? 20.979 -4.635 -28.363 1.00 89.19 89 LEU A N 1
ATOM 673 C CA . LEU A 1 89 ? 20.700 -5.944 -27.768 1.00 89.19 89 LEU A CA 1
ATOM 674 C C . LEU A 1 89 ? 20.341 -5.825 -26.280 1.00 89.19 89 LEU A C 1
ATOM 676 O O . LEU A 1 89 ? 19.358 -6.419 -25.838 1.00 89.19 89 LEU A O 1
ATOM 680 N N . VAL A 1 90 ? 21.102 -5.037 -25.513 1.00 86.44 90 VAL A N 1
ATOM 681 C CA . VAL A 1 90 ? 20.818 -4.785 -24.090 1.00 86.44 90 VAL A CA 1
ATOM 682 C C . VAL A 1 90 ? 19.446 -4.132 -23.919 1.00 86.44 90 VAL A C 1
ATOM 684 O O . VAL A 1 90 ? 18.655 -4.595 -23.096 1.00 86.44 90 VAL A O 1
ATOM 687 N N . ALA A 1 91 ? 19.126 -3.117 -24.728 1.00 86.06 91 ALA A N 1
ATOM 688 C CA . ALA A 1 91 ? 17.812 -2.480 -24.719 1.00 86.06 91 ALA A CA 1
ATOM 689 C C . ALA A 1 91 ? 16.690 -3.496 -24.992 1.00 86.06 91 ALA A C 1
ATOM 691 O O . ALA A 1 91 ? 15.710 -3.550 -24.246 1.00 86.06 91 ALA A O 1
ATOM 692 N N . GLY A 1 92 ? 16.863 -4.349 -26.007 1.00 87.44 92 GLY A N 1
ATOM 693 C CA . GLY A 1 92 ? 15.914 -5.407 -26.354 1.00 87.44 92 GLY A CA 1
ATOM 694 C C . GLY A 1 92 ? 15.694 -6.414 -25.223 1.00 87.44 92 GLY A C 1
ATOM 695 O O . GLY A 1 92 ? 14.549 -6.740 -24.912 1.00 87.44 92 GLY A O 1
ATOM 696 N N . ILE A 1 93 ? 16.763 -6.856 -24.551 1.00 87.00 93 ILE A N 1
ATOM 697 C CA . ILE A 1 93 ? 16.673 -7.759 -23.392 1.00 87.00 93 ILE A CA 1
ATOM 698 C C . ILE A 1 93 ? 15.906 -7.093 -22.244 1.00 87.00 93 ILE A C 1
ATOM 700 O O . ILE A 1 93 ? 15.022 -7.719 -21.658 1.00 87.00 93 ILE A O 1
ATOM 704 N N . CYS A 1 94 ? 16.197 -5.827 -21.930 1.00 86.50 94 CYS A N 1
ATOM 705 C CA . CYS A 1 94 ? 15.484 -5.102 -20.879 1.00 86.50 94 CYS A CA 1
ATOM 706 C C . CYS A 1 94 ? 13.983 -4.972 -21.183 1.00 86.50 94 CYS A C 1
ATOM 708 O O . CYS A 1 94 ? 13.170 -5.182 -20.286 1.00 86.50 94 CYS A O 1
ATOM 710 N N . VAL A 1 95 ? 13.612 -4.679 -22.435 1.00 85.31 95 VAL A N 1
ATOM 711 C CA . VAL A 1 95 ? 12.204 -4.603 -22.868 1.00 85.31 95 VAL A CA 1
ATOM 712 C C . VAL A 1 95 ? 11.525 -5.973 -22.814 1.00 85.31 95 VAL A C 1
ATOM 714 O O . VAL A 1 95 ? 10.389 -6.070 -22.357 1.00 85.31 95 VAL A O 1
ATOM 717 N N . ALA A 1 96 ? 12.214 -7.041 -23.228 1.00 86.50 96 ALA A N 1
ATOM 718 C CA . ALA A 1 96 ? 11.677 -8.397 -23.158 1.00 86.50 96 ALA A CA 1
ATOM 719 C C . ALA A 1 96 ? 11.401 -8.814 -21.705 1.00 86.50 96 ALA A C 1
ATOM 721 O O . ALA A 1 96 ? 10.300 -9.265 -21.395 1.00 86.50 96 ALA A O 1
ATOM 722 N N . ILE A 1 97 ? 12.362 -8.603 -20.798 1.00 83.06 97 ILE A N 1
ATOM 723 C CA . ILE A 1 97 ? 12.195 -8.901 -19.367 1.00 83.06 97 ILE A CA 1
ATOM 724 C C . ILE A 1 97 ? 11.048 -8.075 -18.761 1.00 83.06 97 ILE A C 1
ATOM 726 O O . ILE A 1 97 ? 10.253 -8.623 -17.999 1.00 83.06 97 ILE A O 1
ATOM 730 N N . ASP A 1 98 ? 10.923 -6.792 -19.120 1.00 81.56 98 ASP A N 1
ATOM 731 C CA . ASP A 1 98 ? 9.817 -5.929 -18.673 1.00 81.56 98 ASP A CA 1
ATOM 732 C C . ASP A 1 98 ? 8.450 -6.451 -19.153 1.00 81.56 98 ASP A C 1
ATOM 734 O O . ASP A 1 98 ? 7.496 -6.488 -18.378 1.00 81.56 98 ASP A O 1
ATOM 738 N N . GLY A 1 99 ? 8.366 -6.934 -20.397 1.00 81.50 99 GLY A N 1
ATOM 739 C CA . GLY A 1 99 ? 7.155 -7.561 -20.936 1.00 81.50 99 GLY A CA 1
ATOM 740 C C . GLY A 1 99 ? 6.790 -8.886 -20.255 1.00 81.50 99 GLY A C 1
ATOM 741 O O . GLY A 1 99 ? 5.609 -9.196 -20.109 1.00 81.50 99 GLY A O 1
ATOM 742 N N . LEU A 1 100 ? 7.789 -9.652 -19.806 1.00 81.44 100 LEU A N 1
ATOM 743 C CA . LEU A 1 100 ? 7.598 -10.918 -19.092 1.00 81.44 100 LEU A CA 1
ATOM 744 C C . LEU A 1 100 ? 7.185 -10.725 -17.624 1.00 81.44 100 LEU A C 1
ATOM 746 O O . LEU A 1 100 ? 6.470 -11.571 -17.087 1.00 81.44 100 LEU A O 1
ATOM 750 N N . TRP A 1 101 ? 7.600 -9.633 -16.973 1.00 78.88 101 TRP A N 1
ATOM 751 C CA . TRP A 1 101 ? 7.308 -9.353 -15.562 1.00 78.88 101 TRP A CA 1
ATOM 752 C C . TRP A 1 101 ? 6.709 -7.952 -15.360 1.00 78.88 101 TRP A C 1
ATOM 754 O O . TRP A 1 101 ? 7.434 -7.026 -14.984 1.00 78.88 101 TRP A O 1
ATOM 764 N N . PRO A 1 102 ? 5.374 -7.790 -15.464 1.00 69.56 102 PRO A N 1
ATOM 765 C CA . PRO A 1 102 ? 4.684 -6.507 -15.280 1.00 69.56 102 PRO A CA 1
ATOM 766 C C . PRO A 1 102 ? 4.603 -6.054 -13.803 1.00 69.56 102 PRO A C 1
ATOM 768 O O . PRO A 1 102 ? 3.617 -5.465 -13.357 1.00 69.56 102 PRO A O 1
ATOM 771 N N . GLY A 1 103 ? 5.650 -6.303 -13.010 1.00 68.69 103 GLY A N 1
ATOM 772 C CA . GLY A 1 103 ? 5.676 -6.143 -11.553 1.00 68.69 103 GLY A CA 1
ATOM 773 C C . GLY A 1 103 ? 5.438 -4.719 -11.037 1.00 68.69 103 GLY A C 1
ATOM 774 O O . GLY A 1 103 ? 5.241 -4.534 -9.843 1.00 68.69 103 GLY A O 1
ATOM 775 N N . GLY A 1 104 ? 5.419 -3.707 -11.907 1.00 77.62 104 GLY A N 1
ATOM 776 C CA . GLY A 1 104 ? 5.060 -2.337 -11.537 1.00 77.62 104 GLY A CA 1
ATOM 777 C C . GLY A 1 104 ? 3.562 -2.038 -11.486 1.00 77.62 104 GLY A C 1
ATOM 778 O O . GLY A 1 104 ? 3.178 -0.992 -10.962 1.00 77.62 104 GLY A O 1
ATOM 779 N N . MET A 1 105 ? 2.704 -2.919 -12.011 1.00 81.75 105 MET A N 1
ATOM 780 C CA . MET A 1 105 ? 1.262 -2.650 -12.114 1.00 81.75 105 MET A CA 1
ATOM 781 C C . MET A 1 105 ? 0.569 -2.521 -10.747 1.00 81.75 105 MET A C 1
ATOM 783 O O . MET A 1 105 ? -0.414 -1.790 -10.627 1.00 81.75 105 MET A O 1
ATOM 787 N N . LEU A 1 106 ? 1.113 -3.148 -9.696 1.00 89.50 106 LEU A N 1
ATOM 788 C CA . LEU A 1 106 ? 0.572 -3.063 -8.334 1.00 89.50 106 LEU A CA 1
ATOM 789 C C . LEU A 1 106 ? 0.950 -1.791 -7.579 1.00 89.50 106 LEU A C 1
ATOM 791 O O . LEU A 1 106 ? 0.296 -1.478 -6.583 1.00 89.50 106 LEU A O 1
ATOM 795 N N . HIS A 1 107 ? 1.923 -1.011 -8.063 1.00 90.12 107 HIS A N 1
ATOM 796 C CA . HIS A 1 107 ? 2.400 0.178 -7.354 1.00 90.12 107 HIS A CA 1
ATOM 797 C C . HIS A 1 107 ? 1.250 1.118 -6.964 1.00 90.12 107 HIS A C 1
ATOM 799 O O . HIS A 1 107 ? 1.142 1.545 -5.813 1.00 90.12 107 HIS A O 1
ATOM 805 N N . ASN A 1 108 ? 0.361 1.416 -7.916 1.00 91.31 108 ASN A N 1
ATOM 806 C CA . ASN A 1 108 ? -0.775 2.307 -7.683 1.00 91.31 108 ASN A CA 1
ATOM 807 C C . ASN A 1 108 ? -1.787 1.709 -6.697 1.00 91.31 108 ASN A C 1
ATOM 809 O O . ASN A 1 108 ? -2.370 2.451 -5.906 1.00 91.31 108 ASN A O 1
ATOM 813 N N . VAL A 1 109 ? -1.969 0.386 -6.711 1.00 93.50 109 VAL A N 1
ATOM 814 C CA . VAL A 1 109 ? -2.907 -0.316 -5.827 1.00 93.50 109 VAL A CA 1
ATOM 815 C C . VAL A 1 109 ? -2.388 -0.319 -4.390 1.00 93.50 109 VAL A C 1
ATOM 817 O O . VAL A 1 109 ? -3.107 0.108 -3.488 1.00 93.50 109 VAL A O 1
ATOM 820 N N . HIS A 1 110 ? -1.124 -0.695 -4.162 1.00 92.50 110 HIS A N 1
ATOM 821 C CA . HIS A 1 110 ? -0.523 -0.634 -2.824 1.00 92.50 110 HIS A CA 1
ATOM 822 C C . HIS A 1 110 ? -0.447 0.802 -2.308 1.00 92.50 110 HIS A C 1
ATOM 824 O O . HIS A 1 110 ? -0.744 1.049 -1.140 1.00 92.50 110 HIS A O 1
ATOM 830 N N . ARG A 1 111 ? -0.116 1.780 -3.165 1.00 93.56 111 ARG A N 1
ATOM 831 C CA . ARG A 1 111 ? -0.097 3.199 -2.775 1.00 93.56 111 ARG A CA 1
ATOM 832 C C . ARG A 1 111 ? -1.484 3.695 -2.367 1.00 93.56 111 ARG A C 1
ATOM 834 O O . ARG A 1 111 ? -1.602 4.413 -1.374 1.00 93.56 111 ARG A O 1
ATOM 841 N N . ARG A 1 112 ? -2.529 3.301 -3.101 1.00 95.50 112 ARG A N 1
ATOM 842 C CA . ARG A 1 112 ? -3.922 3.592 -2.743 1.00 95.50 112 ARG A CA 1
ATOM 843 C C . ARG A 1 112 ? -4.293 2.955 -1.404 1.00 95.50 112 ARG A C 1
ATOM 845 O O . ARG A 1 112 ? -4.826 3.653 -0.549 1.00 95.50 112 ARG A O 1
ATOM 852 N N . ALA A 1 113 ? -3.929 1.694 -1.177 1.00 94.69 113 ALA A N 1
ATOM 853 C CA . ALA A 1 113 ? -4.176 1.026 0.099 1.00 94.69 113 ALA A CA 1
ATOM 854 C C . ALA A 1 113 ? -3.505 1.731 1.280 1.00 94.69 113 ALA A C 1
ATOM 856 O O . ALA A 1 113 ? -4.135 1.922 2.314 1.00 94.69 113 ALA A O 1
ATOM 857 N N . VAL A 1 114 ? -2.263 2.204 1.131 1.00 95.88 114 VAL A N 1
ATOM 858 C CA . VAL A 1 114 ? -1.592 3.002 2.175 1.00 95.88 114 VAL A CA 1
ATOM 859 C C . VAL A 1 114 ? -2.396 4.252 2.528 1.00 95.88 114 VAL A C 1
ATOM 861 O O . VAL A 1 114 ? -2.532 4.580 3.707 1.00 95.88 114 VAL A O 1
ATOM 864 N N . HIS A 1 115 ? -2.912 4.957 1.521 1.00 97.31 115 HIS A N 1
ATOM 865 C CA . HIS A 1 115 ? -3.734 6.143 1.733 1.00 97.31 115 HIS A CA 1
ATOM 866 C C . HIS A 1 115 ? -5.047 5.797 2.450 1.00 97.31 115 HIS A C 1
ATOM 868 O O . HIS A 1 115 ? -5.378 6.430 3.452 1.00 97.31 115 HIS A O 1
ATOM 874 N N . ASP A 1 116 ? -5.752 4.764 1.988 1.00 97.31 116 ASP A N 1
ATOM 875 C CA . ASP A 1 116 ? -7.019 4.327 2.577 1.00 97.31 116 ASP A CA 1
ATOM 876 C C . ASP A 1 116 ? -6.840 3.862 4.032 1.00 97.31 116 ASP A C 1
ATOM 878 O O . ASP A 1 116 ? -7.618 4.259 4.897 1.00 97.31 116 ASP A O 1
ATOM 882 N N . ILE A 1 117 ? -5.773 3.114 4.341 1.00 96.00 117 ILE A N 1
ATOM 883 C CA . ILE A 1 117 ? -5.469 2.672 5.712 1.00 96.00 117 ILE A CA 1
ATOM 884 C C . ILE A 1 117 ? -5.175 3.870 6.623 1.00 96.00 117 ILE A C 1
ATOM 886 O O . ILE A 1 117 ? -5.672 3.926 7.744 1.00 96.00 117 ILE A O 1
ATOM 890 N N . ARG A 1 118 ? -4.397 4.856 6.158 1.00 96.19 118 ARG A N 1
ATOM 891 C CA . ARG A 1 118 ? -4.116 6.070 6.947 1.00 96.19 118 ARG A CA 1
ATOM 892 C C . ARG A 1 118 ? -5.376 6.885 7.209 1.00 96.19 118 ARG A C 1
ATOM 894 O O . ARG A 1 118 ? -5.563 7.379 8.317 1.00 96.19 118 ARG A O 1
ATOM 901 N N . ARG A 1 119 ? -6.245 7.003 6.203 1.00 97.50 119 ARG A N 1
ATOM 902 C CA . ARG A 1 119 ? -7.545 7.658 6.350 1.00 97.50 119 ARG A CA 1
ATOM 903 C C . ARG A 1 119 ? -8.420 6.922 7.366 1.00 97.50 119 ARG A C 1
ATOM 905 O O . ARG A 1 119 ? -9.037 7.577 8.203 1.00 97.50 119 ARG A O 1
ATOM 912 N N . LEU A 1 120 ? -8.441 5.589 7.317 1.00 96.19 120 LEU A N 1
ATOM 913 C CA . LEU A 1 120 ? -9.165 4.756 8.276 1.00 96.19 120 LEU A CA 1
ATOM 914 C C . LEU A 1 120 ? -8.656 4.976 9.706 1.00 96.19 120 LEU A C 1
ATOM 916 O O . LEU A 1 120 ? -9.465 5.223 10.593 1.00 96.19 120 LEU A O 1
ATOM 920 N N . MET A 1 121 ? -7.335 4.965 9.918 1.00 96.06 121 MET A N 1
ATOM 921 C CA . MET A 1 121 ? -6.728 5.236 11.229 1.00 96.06 121 MET A CA 1
ATOM 922 C C . MET A 1 121 ? -7.127 6.612 11.775 1.00 96.06 121 MET A C 1
ATOM 924 O O . MET A 1 121 ? -7.612 6.699 12.895 1.00 96.06 121 MET A O 1
ATOM 928 N N . SER A 1 122 ? -7.000 7.669 10.966 1.00 96.88 122 SER A N 1
ATOM 929 C CA . SER A 1 122 ? -7.353 9.034 11.386 1.00 96.88 122 SER A CA 1
ATOM 930 C C . SER A 1 122 ? -8.848 9.189 11.701 1.00 96.88 122 SER A C 1
ATOM 932 O O . SER A 1 122 ? -9.222 9.887 12.646 1.00 96.88 122 SER A O 1
ATOM 934 N N . THR A 1 123 ? -9.711 8.517 10.933 1.00 96.62 123 THR A N 1
ATOM 935 C CA . THR A 1 123 ? -11.162 8.515 11.181 1.00 96.62 123 THR A CA 1
ATOM 936 C C . THR A 1 123 ? -11.478 7.793 12.489 1.00 96.62 123 THR A C 1
ATOM 938 O O . THR A 1 123 ? -12.209 8.331 13.315 1.00 96.62 123 THR A O 1
ATOM 941 N N . ALA A 1 124 ? -10.875 6.621 12.708 1.00 95.12 124 ALA A N 1
ATOM 942 C CA . ALA A 1 124 ? -11.033 5.848 13.933 1.00 95.12 124 ALA A CA 1
ATOM 943 C C . ALA A 1 124 ? -10.579 6.634 15.170 1.00 95.12 124 ALA A C 1
ATOM 945 O O . ALA A 1 124 ? -11.342 6.735 16.124 1.00 95.12 124 ALA A O 1
ATOM 946 N N . GLU A 1 125 ? -9.385 7.236 15.138 1.00 95.81 125 GLU A N 1
ATOM 947 C CA . GLU A 1 125 ? -8.865 8.097 16.215 1.00 95.81 125 GLU A CA 1
ATOM 948 C C . GLU A 1 125 ? -9.857 9.216 16.561 1.00 95.81 125 GLU A C 1
ATOM 950 O O . GLU A 1 125 ? -10.214 9.398 17.720 1.00 95.81 125 GLU A O 1
ATOM 955 N N . THR A 1 126 ? -10.409 9.881 15.544 1.00 97.31 126 THR A N 1
ATOM 956 C CA . THR A 1 126 ? -11.404 10.945 15.743 1.00 97.31 126 THR A CA 1
ATOM 957 C C . THR A 1 126 ? -12.700 10.431 16.387 1.00 97.31 126 THR A C 1
ATOM 959 O O . THR A 1 126 ? -13.296 11.122 17.214 1.00 97.31 126 THR A O 1
ATOM 962 N N . GLU A 1 127 ? -13.190 9.249 16.002 1.00 95.88 127 GLU A N 1
ATOM 963 C CA . GLU A 1 127 ? -14.394 8.652 16.601 1.00 95.88 127 GLU A CA 1
ATOM 964 C C . GLU A 1 127 ? -14.154 8.214 18.052 1.00 95.88 127 GLU A C 1
ATOM 966 O O . GLU A 1 127 ? -14.991 8.470 18.917 1.00 95.88 127 GLU A O 1
ATOM 971 N N . ILE A 1 128 ? -12.989 7.632 18.336 1.00 94.31 128 ILE A N 1
ATOM 972 C CA . ILE A 1 128 ? -12.555 7.236 19.683 1.00 94.31 128 ILE A CA 1
ATOM 973 C C . ILE A 1 128 ? -12.477 8.446 20.612 1.00 94.31 128 ILE A C 1
ATOM 975 O O . ILE A 1 128 ? -12.981 8.391 21.738 1.00 94.31 128 ILE A O 1
ATOM 979 N N . ASP A 1 129 ? -11.885 9.542 20.139 1.00 94.94 129 ASP A N 1
ATOM 980 C CA . ASP A 1 129 ? -11.775 10.780 20.906 1.00 94.94 129 ASP A CA 1
ATOM 981 C C . ASP A 1 129 ? -13.166 11.339 21.228 1.00 94.94 129 ASP A C 1
ATOM 983 O O . ASP A 1 129 ? -13.448 11.692 22.373 1.00 94.94 129 ASP A O 1
ATOM 987 N N . LYS A 1 130 ? -14.087 11.338 20.255 1.00 96.44 130 LYS A N 1
ATOM 988 C CA . LYS A 1 130 ? -15.480 11.762 20.475 1.00 96.44 130 LYS A CA 1
ATOM 989 C C . LYS A 1 130 ? -16.190 10.908 21.522 1.00 96.44 130 LYS A C 1
ATOM 991 O O . LYS A 1 130 ? -16.820 11.467 22.416 1.00 96.44 130 LYS A O 1
ATOM 996 N N . ILE A 1 131 ? -16.072 9.582 21.439 1.00 94.81 131 ILE A N 1
ATOM 997 C CA . ILE A 1 131 ? -16.667 8.654 22.414 1.00 94.81 131 ILE A CA 1
ATOM 998 C C . ILE A 1 131 ? -16.113 8.931 23.815 1.00 94.81 131 ILE A C 1
ATOM 1000 O O . ILE A 1 131 ? -16.870 9.007 24.781 1.00 94.81 131 ILE A O 1
ATOM 1004 N N . SER A 1 132 ? -14.799 9.137 23.915 1.00 91.56 132 SER A N 1
ATOM 1005 C CA . SER A 1 132 ? -14.110 9.363 25.189 1.00 91.56 132 SER A CA 1
ATOM 1006 C C . SER A 1 132 ? -14.464 10.715 25.820 1.00 91.56 132 SER A C 1
ATOM 1008 O O . SER A 1 132 ? -14.466 10.831 27.041 1.00 91.56 132 SER A O 1
ATOM 1010 N N . LEU A 1 133 ? -14.812 11.721 25.009 1.00 94.31 133 LEU A N 1
ATOM 1011 C CA . LEU A 1 133 ? -15.293 13.026 25.478 1.00 94.31 133 LEU A CA 1
ATOM 1012 C C . LEU A 1 133 ? -16.780 13.026 25.859 1.00 94.31 133 LEU A C 1
ATOM 1014 O O . LEU A 1 133 ? -17.178 13.757 26.762 1.00 94.31 133 LEU A O 1
ATOM 1018 N N . GLN A 1 134 ? -17.614 12.255 25.156 1.00 95.06 134 GLN A N 1
ATOM 1019 C CA . GLN A 1 134 ? -19.069 12.281 25.340 1.00 95.06 134 GLN A CA 1
ATOM 1020 C C . GLN A 1 134 ? -19.567 11.319 26.418 1.00 95.06 134 GLN A C 1
ATOM 1022 O O . GLN A 1 134 ? -20.630 11.551 26.991 1.00 95.06 134 GLN A O 1
ATOM 1027 N N . GLN A 1 135 ? -18.840 10.232 26.684 1.00 92.31 135 GLN A N 1
ATOM 1028 C CA . GLN A 1 135 ? -19.347 9.129 27.493 1.00 92.31 135 GLN A CA 1
ATOM 1029 C C . GLN A 1 135 ? -18.437 8.833 28.683 1.00 92.31 135 GLN A C 1
ATOM 1031 O O . GLN A 1 135 ? -17.210 8.812 28.581 1.00 92.31 135 GLN A O 1
ATOM 1036 N N . ARG A 1 136 ? -19.056 8.581 29.841 1.00 89.12 136 ARG A N 1
ATOM 1037 C CA . ARG A 1 136 ? -18.334 8.288 31.082 1.00 89.12 136 ARG A CA 1
ATOM 1038 C C . ARG A 1 136 ? -17.555 6.979 30.955 1.00 89.12 136 ARG A C 1
ATOM 1040 O O . ARG A 1 136 ? -18.055 5.986 30.432 1.00 89.12 136 ARG A O 1
ATOM 1047 N N . GLU A 1 137 ? -16.340 6.967 31.490 1.00 89.31 137 GLU A N 1
ATOM 1048 C CA . GLU A 1 137 ? -15.536 5.753 31.597 1.00 89.31 137 GLU A CA 1
ATOM 1049 C C . GLU A 1 137 ? -16.284 4.631 32.331 1.00 89.31 137 GLU A C 1
ATOM 1051 O O . GLU A 1 137 ? -16.910 4.856 33.369 1.00 89.31 137 GLU A O 1
ATOM 1056 N N . GLY A 1 138 ? -16.251 3.432 31.743 1.00 86.44 138 GLY A N 1
ATOM 1057 C CA . GLY A 1 138 ? -16.947 2.250 32.246 1.00 86.44 138 GLY A CA 1
ATOM 1058 C C . GLY A 1 138 ? -18.450 2.191 31.954 1.00 86.44 138 GLY A C 1
ATOM 1059 O O . GLY A 1 138 ? -19.096 1.246 32.406 1.00 86.44 138 GLY A O 1
ATOM 1060 N N . SER A 1 139 ? -19.036 3.152 31.224 1.00 92.62 139 SER A N 1
ATOM 1061 C CA . SER A 1 139 ? -20.446 3.043 30.838 1.00 92.62 139 SER A CA 1
ATOM 1062 C C . SER A 1 139 ? -20.651 1.929 29.794 1.00 92.62 139 SER A C 1
ATOM 1064 O O . SER A 1 139 ? -19.813 1.748 28.904 1.00 92.62 139 SER A O 1
ATOM 1066 N N . PRO A 1 140 ? -21.767 1.177 29.854 1.00 90.88 140 PRO A N 1
ATOM 1067 C CA . PRO A 1 140 ? -22.075 0.160 28.846 1.00 90.88 140 PRO A CA 1
ATOM 1068 C C . PRO A 1 140 ? -22.285 0.777 27.456 1.00 90.88 140 PRO A C 1
ATOM 1070 O O . PRO A 1 140 ? -21.959 0.154 26.449 1.00 90.88 140 PRO A O 1
ATOM 1073 N N . GLU A 1 141 ? -22.767 2.022 27.399 1.00 94.31 141 GLU A N 1
ATOM 1074 C CA . GLU A 1 141 ? -22.882 2.803 26.163 1.00 94.31 141 GLU A CA 1
ATOM 1075 C C . GLU A 1 141 ? -21.508 3.050 25.520 1.00 94.31 141 GLU A C 1
ATOM 1077 O O . GLU A 1 141 ? -21.377 2.898 24.305 1.00 94.31 141 GLU A O 1
ATOM 1082 N N . ARG A 1 142 ? -20.469 3.321 26.331 1.00 91.81 142 ARG A N 1
ATOM 1083 C CA . ARG A 1 142 ? -19.083 3.523 25.865 1.00 91.81 142 ARG A CA 1
ATOM 1084 C C . ARG A 1 142 ? -18.514 2.261 25.263 1.00 91.81 142 ARG A C 1
ATOM 1086 O O . ARG A 1 142 ? -17.966 2.301 24.163 1.00 91.81 142 ARG A O 1
ATOM 1093 N N . ALA A 1 143 ? -18.711 1.136 25.941 1.00 90.62 143 ALA A N 1
ATOM 1094 C CA . ALA A 1 143 ? -18.308 -0.161 25.418 1.00 90.62 143 ALA A CA 1
ATOM 1095 C C . ALA A 1 143 ? -19.017 -0.480 24.087 1.00 90.62 143 ALA A C 1
ATOM 1097 O O . ALA A 1 143 ? -18.364 -0.889 23.127 1.00 90.62 143 ALA A O 1
ATOM 1098 N N . ALA A 1 144 ? -20.331 -0.245 23.995 1.00 93.19 144 ALA A N 1
ATOM 1099 C CA . ALA A 1 144 ? -21.098 -0.482 22.772 1.00 93.19 144 ALA A CA 1
ATOM 1100 C C . ALA A 1 144 ? -20.627 0.404 21.604 1.00 93.19 144 ALA A C 1
ATOM 1102 O O . ALA A 1 144 ? -20.413 -0.100 20.500 1.00 93.19 144 ALA A O 1
ATOM 1103 N N . ALA A 1 145 ? -20.391 1.695 21.855 1.00 94.31 145 ALA A N 1
ATOM 1104 C CA . ALA A 1 145 ? -19.879 2.622 20.850 1.00 94.31 145 ALA A CA 1
ATOM 1105 C C . ALA A 1 145 ? -18.480 2.213 20.356 1.00 94.31 145 ALA A C 1
ATOM 1107 O O . ALA A 1 145 ? -18.207 2.245 19.157 1.00 94.31 145 ALA A O 1
ATOM 1108 N N . PHE A 1 146 ? -17.596 1.753 21.247 1.00 92.38 146 PHE A N 1
ATOM 1109 C CA . PHE A 1 146 ? -16.284 1.245 20.844 1.00 92.38 146 PHE A CA 1
ATOM 1110 C C . PHE A 1 146 ? -16.361 -0.016 19.985 1.00 92.38 146 PHE A C 1
ATOM 1112 O O . PHE A 1 146 ? -15.618 -0.137 19.009 1.00 92.38 146 PHE A O 1
ATOM 1119 N N . VAL A 1 147 ? -17.262 -0.945 20.313 1.00 92.31 147 VAL A N 1
ATOM 1120 C CA . VAL A 1 147 ? -17.505 -2.135 19.486 1.00 92.31 147 VAL A CA 1
ATOM 1121 C C . VAL A 1 147 ? -17.985 -1.735 18.091 1.00 92.31 147 VAL A C 1
ATOM 1123 O O . VAL A 1 147 ? -17.535 -2.311 17.103 1.00 92.31 147 VAL A O 1
ATOM 1126 N N . GLU A 1 148 ? -18.836 -0.714 17.984 1.00 95.31 148 GLU A N 1
ATOM 1127 C CA . GLU A 1 148 ? -19.274 -0.190 16.689 1.00 95.31 148 GLU A CA 1
ATOM 1128 C C . GLU A 1 148 ? -18.097 0.341 15.852 1.00 95.31 148 GLU A C 1
ATOM 1130 O O . GLU A 1 148 ? -17.970 -0.010 14.676 1.00 95.31 148 GLU A O 1
ATOM 1135 N N . VAL A 1 149 ? -17.202 1.133 16.454 1.00 94.00 149 VAL A N 1
ATOM 1136 C CA . VAL A 1 149 ? -15.996 1.643 15.774 1.00 94.00 149 VAL A CA 1
ATOM 1137 C C . VAL A 1 149 ? -15.101 0.493 15.308 1.00 94.00 149 VAL A C 1
ATOM 1139 O O . VAL A 1 149 ? -14.630 0.499 14.170 1.00 94.00 149 VAL A O 1
ATOM 1142 N N . LEU A 1 150 ? -14.895 -0.528 16.144 1.00 92.88 150 LEU A N 1
ATOM 1143 C CA . LEU A 1 150 ? -14.110 -1.709 15.772 1.00 92.88 150 LEU A CA 1
ATOM 1144 C C . LEU A 1 150 ? -14.730 -2.461 14.589 1.00 92.88 150 LEU A C 1
ATOM 1146 O O . LEU A 1 150 ? -14.020 -2.786 13.639 1.00 92.88 150 LEU A O 1
ATOM 1150 N N . ASN A 1 151 ? -16.049 -2.655 14.589 1.00 94.12 151 ASN A N 1
ATOM 1151 C CA . ASN A 1 151 ? -16.750 -3.297 13.478 1.00 94.12 151 ASN A CA 1
ATOM 1152 C C . ASN A 1 151 ? -16.594 -2.505 12.169 1.00 94.12 151 ASN A C 1
ATOM 1154 O O . ASN A 1 151 ? -16.375 -3.101 11.113 1.00 94.12 151 ASN A O 1
ATOM 1158 N N . LYS A 1 152 ? -16.649 -1.165 12.223 1.00 95.38 152 LYS A N 1
ATOM 1159 C CA . LYS A 1 152 ? -16.388 -0.302 11.055 1.00 95.38 152 LYS A CA 1
ATOM 1160 C C . LYS A 1 152 ? -14.954 -0.452 10.549 1.00 95.38 152 LYS A C 1
ATOM 1162 O O . LYS A 1 152 ? -14.741 -0.562 9.341 1.00 95.38 152 LYS A O 1
ATOM 1167 N N . ILE A 1 153 ? -13.977 -0.484 11.458 1.00 93.50 153 ILE A N 1
ATOM 1168 C CA . ILE A 1 153 ? -12.566 -0.699 11.119 1.00 93.50 153 ILE A CA 1
ATOM 1169 C C . ILE A 1 153 ? -12.375 -2.044 10.420 1.00 93.50 153 ILE A C 1
ATOM 1171 O O . ILE A 1 153 ? -11.705 -2.100 9.388 1.00 93.50 153 ILE A O 1
ATOM 1175 N N . ASP A 1 154 ? -12.956 -3.115 10.957 1.00 93.50 154 ASP A N 1
ATOM 1176 C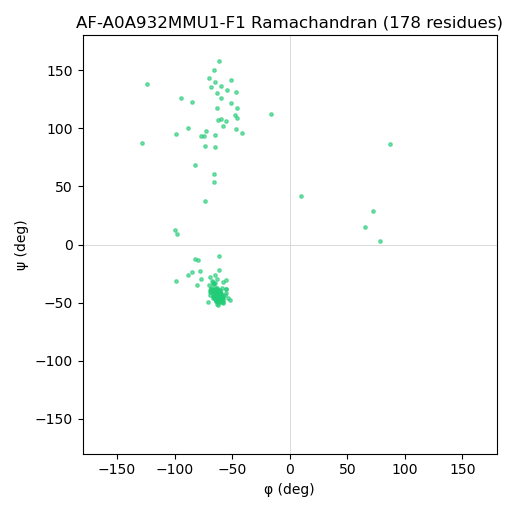 CA . ASP A 1 154 ? -12.806 -4.456 10.397 1.00 93.50 154 ASP A CA 1
ATOM 1177 C C . ASP A 1 154 ? -13.502 -4.588 9.037 1.00 93.50 154 ASP A C 1
ATOM 1179 O O . ASP A 1 154 ? -12.923 -5.167 8.114 1.00 93.50 154 ASP A O 1
ATOM 1183 N N . ALA A 1 155 ? -14.676 -3.974 8.862 1.00 95.62 155 ALA A N 1
ATOM 1184 C CA . ALA A 1 155 ? -15.364 -3.916 7.574 1.00 95.62 155 ALA A CA 1
ATOM 1185 C C . ALA A 1 155 ? -14.531 -3.183 6.505 1.00 95.62 155 ALA A C 1
ATOM 1187 O O . ALA A 1 155 ? -14.302 -3.717 5.416 1.00 95.62 155 ALA A O 1
ATOM 1188 N N . GLU A 1 156 ? -14.010 -1.991 6.815 1.00 96.12 156 GLU A N 1
ATOM 1189 C CA . GLU A 1 156 ? -13.176 -1.226 5.879 1.00 96.12 156 GLU A CA 1
ATOM 1190 C C . GLU A 1 156 ? -11.845 -1.919 5.590 1.00 96.12 156 GLU A C 1
ATOM 1192 O O . GLU A 1 156 ? -11.384 -1.957 4.447 1.00 96.12 156 GLU A O 1
ATOM 1197 N N . ARG A 1 157 ? -11.233 -2.531 6.605 1.00 93.75 157 ARG A N 1
ATOM 1198 C CA . ARG A 1 157 ? -10.045 -3.363 6.424 1.00 93.75 157 ARG A CA 1
ATOM 1199 C C . ARG A 1 157 ? -10.331 -4.536 5.486 1.00 93.75 157 ARG A C 1
ATOM 1201 O O . ARG A 1 157 ? -9.499 -4.809 4.623 1.00 93.75 157 ARG A O 1
ATOM 1208 N N . GLY A 1 158 ? -11.473 -5.207 5.645 1.00 94.56 158 GLY A N 1
ATOM 1209 C CA . GLY A 1 158 ? -11.928 -6.285 4.768 1.00 94.56 158 GLY A CA 1
ATOM 1210 C C . GLY A 1 158 ? -12.051 -5.816 3.321 1.00 94.56 158 GLY A C 1
ATOM 1211 O O . GLY A 1 158 ? -11.417 -6.391 2.440 1.00 94.56 158 GLY A O 1
ATOM 1212 N N . ARG A 1 159 ? -12.743 -4.692 3.098 1.00 96.81 159 ARG A N 1
ATOM 1213 C CA . ARG A 1 159 ? -12.876 -4.055 1.779 1.00 96.81 159 ARG A CA 1
ATOM 1214 C C . ARG A 1 159 ? -11.518 -3.729 1.148 1.00 96.81 159 ARG A C 1
ATOM 1216 O O . ARG A 1 159 ? -11.317 -3.966 -0.043 1.00 96.81 159 ARG A O 1
ATOM 1223 N N . ILE A 1 160 ? -10.578 -3.184 1.930 1.00 95.38 160 ILE A N 1
ATOM 1224 C CA . ILE A 1 160 ? -9.219 -2.872 1.457 1.00 95.38 160 ILE A CA 1
ATOM 1225 C C . ILE A 1 160 ? -8.448 -4.145 1.102 1.00 95.38 160 ILE A C 1
ATOM 1227 O O . ILE A 1 160 ? -7.785 -4.207 0.066 1.00 95.38 160 ILE A O 1
ATOM 1231 N N . GLY A 1 161 ? -8.544 -5.164 1.954 1.00 94.56 161 GLY A N 1
ATOM 1232 C CA . GLY A 1 161 ? -7.919 -6.462 1.732 1.00 94.56 161 GLY A CA 1
ATOM 1233 C C . GLY A 1 161 ? -8.440 -7.154 0.476 1.00 94.56 161 GLY A C 1
ATOM 1234 O O . GLY A 1 161 ? -7.644 -7.685 -0.291 1.00 94.56 161 GLY A O 1
ATOM 1235 N N . GLU A 1 162 ? -9.747 -7.095 0.233 1.00 93.94 162 GLU A N 1
ATOM 1236 C CA . GLU A 1 162 ? -10.390 -7.719 -0.921 1.00 93.94 162 GLU A CA 1
ATOM 1237 C C . GLU A 1 162 ? -9.902 -7.121 -2.243 1.00 93.94 162 GLU A C 1
ATOM 1239 O O . GLU A 1 162 ? -9.451 -7.858 -3.120 1.00 93.94 162 GLU A O 1
ATOM 1244 N N . TYR A 1 163 ? -9.911 -5.790 -2.397 1.00 94.88 163 TYR A N 1
ATOM 1245 C CA . TYR A 1 163 ? -9.438 -5.205 -3.656 1.00 94.88 163 TYR A CA 1
ATOM 1246 C C . TYR A 1 163 ? -7.934 -5.410 -3.863 1.00 94.88 163 TYR A C 1
ATOM 1248 O O . TYR A 1 163 ? -7.487 -5.525 -5.005 1.00 94.88 163 TYR A O 1
ATOM 1256 N N . LEU A 1 164 ? -7.145 -5.456 -2.782 1.00 92.44 164 LEU A N 1
ATOM 1257 C CA . LEU A 1 164 ? -5.723 -5.784 -2.855 1.00 92.44 164 LEU A CA 1
ATOM 1258 C C . LEU A 1 164 ? -5.522 -7.217 -3.344 1.00 92.44 164 LEU A C 1
ATOM 1260 O O . LEU A 1 164 ? -4.748 -7.437 -4.271 1.00 92.44 164 LEU A O 1
ATOM 1264 N N . ALA A 1 165 ? -6.244 -8.169 -2.754 1.00 90.62 165 ALA A N 1
ATOM 1265 C CA . ALA A 1 165 ? -6.183 -9.572 -3.135 1.00 90.62 165 ALA A CA 1
ATOM 1266 C C . ALA A 1 165 ? -6.611 -9.776 -4.594 1.00 90.62 165 ALA A C 1
ATOM 1268 O O . ALA A 1 165 ? -5.913 -10.454 -5.343 1.00 90.62 165 ALA A O 1
ATOM 1269 N N . ASN A 1 166 ? -7.696 -9.128 -5.027 1.00 91.31 166 ASN A N 1
ATOM 1270 C CA . ASN A 1 166 ? -8.168 -9.191 -6.411 1.00 91.31 166 ASN A CA 1
ATOM 1271 C C . ASN A 1 166 ? -7.140 -8.611 -7.395 1.00 91.31 166 ASN A C 1
ATOM 1273 O O . ASN A 1 166 ? -6.895 -9.195 -8.451 1.00 91.31 166 ASN A O 1
ATOM 1277 N N . ALA A 1 167 ? -6.495 -7.493 -7.044 1.00 91.06 167 ALA A N 1
AT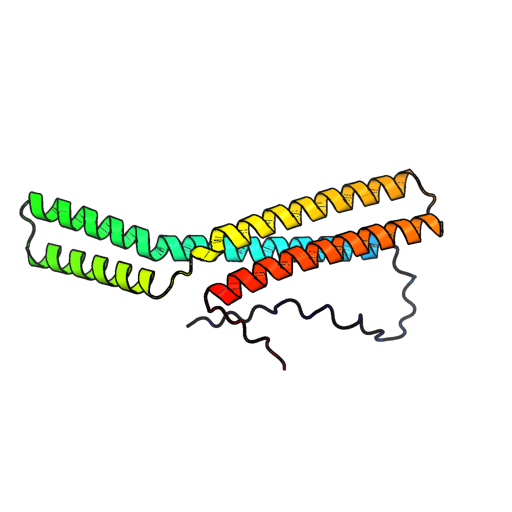OM 1278 C CA . ALA A 1 167 ? -5.436 -6.912 -7.864 1.00 91.06 167 ALA A CA 1
ATOM 1279 C C . ALA A 1 167 ? -4.203 -7.827 -7.954 1.00 91.06 167 ALA A C 1
ATOM 1281 O O . ALA A 1 167 ? -3.678 -8.039 -9.047 1.00 91.06 167 ALA A O 1
ATOM 1282 N N . GLU A 1 168 ? -3.761 -8.405 -6.834 1.00 88.62 168 GLU A N 1
ATOM 1283 C CA . GLU A 1 168 ? -2.641 -9.354 -6.802 1.00 88.62 168 GLU A CA 1
ATOM 1284 C C . GLU A 1 168 ? -2.952 -10.622 -7.619 1.00 88.62 168 GLU A C 1
ATOM 1286 O O . GLU A 1 168 ? -2.134 -11.044 -8.441 1.00 88.62 168 GLU A O 1
ATOM 1291 N N . ALA A 1 169 ? -4.160 -11.175 -7.472 1.00 88.81 169 ALA A N 1
ATOM 1292 C CA . ALA A 1 169 ? -4.615 -12.352 -8.210 1.00 88.81 169 ALA A CA 1
ATOM 1293 C C . ALA A 1 169 ? -4.693 -12.105 -9.725 1.00 88.81 169 ALA A C 1
ATOM 1295 O O . ALA A 1 169 ? -4.290 -12.968 -10.505 1.00 88.81 169 ALA A O 1
ATOM 1296 N N . SER A 1 170 ? -5.143 -10.917 -10.151 1.00 88.25 170 SER A N 1
ATOM 1297 C CA . SER A 1 170 ? -5.244 -10.556 -11.576 1.00 88.25 170 SER A CA 1
ATOM 1298 C C . SER A 1 170 ? -3.899 -10.555 -12.314 1.00 88.25 170 SER A C 1
ATOM 1300 O O . SER A 1 170 ? -3.864 -10.705 -13.532 1.00 88.25 170 SER A O 1
ATOM 1302 N N . LEU A 1 171 ? -2.788 -10.429 -11.582 1.00 84.00 171 LEU A N 1
ATOM 1303 C CA . LEU A 1 171 ? -1.430 -10.427 -12.131 1.00 84.00 171 LEU A CA 1
ATOM 1304 C C . LEU A 1 171 ? -0.721 -11.779 -11.987 1.00 84.00 171 LEU A C 1
ATOM 1306 O O . LEU A 1 171 ? 0.495 -11.852 -12.155 1.00 84.00 171 LEU A O 1
ATOM 1310 N N . GLY A 1 172 ? -1.453 -12.844 -11.642 1.00 78.50 172 GLY A N 1
ATOM 1311 C CA . GLY A 1 172 ? -0.869 -14.169 -11.427 1.00 78.50 172 GLY A CA 1
ATOM 1312 C C . GLY A 1 172 ? 0.077 -14.225 -10.225 1.00 78.50 172 GLY A C 1
ATOM 1313 O O . GLY A 1 172 ? 0.829 -15.185 -10.073 1.00 78.50 172 GLY A O 1
ATOM 1314 N N . ILE A 1 173 ? 0.042 -13.216 -9.347 1.00 67.75 173 ILE A N 1
ATOM 1315 C CA . ILE A 1 173 ? 0.728 -13.257 -8.056 1.00 67.75 173 ILE A CA 1
ATOM 1316 C C . ILE A 1 173 ? -0.183 -14.028 -7.104 1.00 67.75 173 ILE A C 1
ATOM 1318 O O . ILE A 1 173 ? -0.791 -13.481 -6.186 1.00 67.75 173 ILE A O 1
ATOM 1322 N N . THR A 1 174 ? -0.328 -15.328 -7.354 1.00 57.84 174 THR A N 1
ATOM 1323 C CA . THR A 1 174 ? -1.009 -16.222 -6.425 1.00 57.84 174 THR A CA 1
ATOM 1324 C C . THR A 1 174 ? -0.069 -16.412 -5.242 1.00 57.84 174 THR A C 1
ATOM 1326 O O . THR A 1 174 ? 0.892 -17.177 -5.303 1.00 57.84 174 THR A O 1
ATOM 1329 N N . LYS A 1 175 ? -0.290 -15.655 -4.162 1.00 59.22 175 LYS A N 1
ATOM 1330 C CA . LYS A 1 175 ? 0.359 -15.949 -2.883 1.00 59.22 175 LYS A CA 1
ATOM 1331 C C . LYS A 1 175 ? -0.124 -17.328 -2.466 1.00 59.22 175 LYS A C 1
ATOM 1333 O O . LYS A 1 175 ? -1.278 -17.469 -2.069 1.00 59.22 175 LYS A O 1
ATOM 1338 N N . GLU A 1 176 ? 0.743 -18.332 -2.552 1.00 54.69 176 GLU A N 1
ATOM 1339 C CA . GLU A 1 176 ? 0.521 -19.569 -1.819 1.00 54.69 176 GLU A CA 1
ATOM 1340 C C . GLU A 1 176 ? 0.359 -19.184 -0.348 1.00 54.69 176 GLU A C 1
ATOM 1342 O O . GLU A 1 176 ? 1.299 -18.741 0.321 1.00 54.69 176 GLU A O 1
ATOM 1347 N N . SER A 1 177 ? -0.885 -19.260 0.121 1.00 48.81 177 SER A N 1
ATOM 1348 C CA . SER A 1 177 ? -1.223 -19.161 1.529 1.00 48.81 177 SER A CA 1
ATOM 1349 C C . SER A 1 177 ? -0.445 -20.272 2.217 1.00 48.81 177 SER A C 1
ATOM 1351 O O . SER A 1 177 ? -0.774 -21.447 2.062 1.00 48.81 177 SER A O 1
ATOM 1353 N N . GLY A 1 178 ? 0.659 -19.913 2.871 1.00 46.00 178 GLY A N 1
ATOM 1354 C CA . GLY A 1 178 ? 1.509 -20.856 3.579 1.00 46.00 178 GLY A CA 1
ATOM 1355 C C . GLY A 1 178 ? 0.748 -21.476 4.742 1.00 46.00 178 GLY A C 1
ATOM 1356 O O . GLY A 1 178 ? 0.869 -21.007 5.866 1.00 46.00 178 GLY A O 1
ATOM 1357 N N . GLY A 1 179 ? -0.028 -22.519 4.456 1.00 40.72 179 GLY A N 1
ATOM 1358 C CA . GLY A 1 179 ? -0.555 -23.456 5.430 1.00 40.72 179 GLY A CA 1
ATOM 1359 C C . GLY A 1 179 ? 0.557 -24.413 5.832 1.00 40.72 179 GLY A C 1
ATOM 1360 O O . GLY A 1 179 ? 0.805 -25.405 5.148 1.00 40.72 179 GLY A O 1
ATOM 1361 N N . LYS A 1 180 ? 1.252 -24.082 6.916 1.00 35.56 180 LYS A N 1
ATOM 1362 C CA . LYS A 1 180 ? 1.924 -25.048 7.783 1.00 35.56 180 LYS A CA 1
ATOM 1363 C C . LYS A 1 180 ? 1.726 -24.618 9.222 1.00 35.56 180 LYS A C 1
ATOM 1365 O O . LYS A 1 180 ? 1.979 -23.424 9.494 1.00 35.56 180 LYS A O 1
#

Radius of gyration: 24.78 Å; Cα contacts (8 Å, |Δi|>4): 116; chains: 1; bounding box: 55×38×73 Å

Secondary structure (DSSP, 8-state):
----------------------PPPPPHHHHHHHHHHHHHHHHHHHHHHHHHHHHHHHHHHHHHHHHHHHHHHHHHTT--HHHHHHHHHHHHHHHHHHHH--TTTTHHHHHHHHHHHHHHHHHHHHHHHHHHHHS-TT-HHHHHHHHHHHHHHHHHHHHHHHHHHHHHHHTT--------